Protein AF-0000000083255588 (afdb_homodimer)

Radius of gyration: 28.1 Å; Cα contacts (8 Å, |Δi|>4): 848; chains: 2; bounding box: 47×99×67 Å

Foldseek 3Di:
DVVVVVVVVVVVVVVVPPPVPPPVLPFQFDWDADPNRTDPRFWTDGPNDIDGNCVVCQQVQQWDWDADPVVRDIDIGAKDKDKFKDQPNHTDFAEAAFDKGKIKIKIKIAQGPAKFQKKWKWKAAPVGDIDTQDMDGHIDDDRIDMDMGHIDIDHRHDFFKMKIWMWIHRDPPDDTGTRDIDIGGYD/DVVVVVVVVVVVVVVVPPPVPPPVLPFQFDWDADPNRTDPRFWTDGPRDIDGNCVVCQQVQQWDWDADPVVRDIDIGAKDKDKFKDQPNHTDFAEAAFDKGKIKIKIKIAQGPAKFQKKWKWKAAPVGDIDTQDMDGHIDDDRIDMDMGHIDIDHRHDFFKMKIWMWTHRDPPDDTGTRDIDIGGYD

Organism: NCBI:txid582686

Secondary structure (DSSP, 8-state):
-HHHHHHHHHHHHHTS-----------EEEEEEETTEEEEEEEEEETTEEEEEHHHHTTTTT-EEEEETTTTEEEEE--EEEEEEEETTEEE-SB-TT-EEEEEEEEEEE---S-BSEEEEEEE-TT--EEEEEEE-S-B-SS-EEEE---EEEE--SSEEEEEEEEEESSTTSPPEEEEEEEEEE-/-HHHHHHHHHHHHHTS-----------EEEEEEETTEEEEEEEEEETTEEEEEHHHHTTTTT-EEEEETTTTEEEEE--EEEEEEEETTEEE-SB-TT-EEEEEEEEEEE---S-BSEEEEEEE-TT--EEEEEEE-S-B-SS-EEEE---EEEE--SSEEEEEEEEEESSTTSPPEEEEEEEEEE-

pLDDT: mean 89.6, std 16.42, range [34.5, 98.94]

Nearest PDB structures (foldseek):
  6pal-assembly1_B  TM=4.445E-01  e=5.707E-03  Bacteroides uniformis
  8eok-assembly1_G  TM=4.636E-01  e=9.678E-03  Homo sapiens
  4kh9-assembly1_A  TM=5.863E-01  e=5.828E-02  Legionella pneumophila subsp. pneumophila str. Philadelphia 1
  8wa2-assembly1_C  TM=4.700E-01  e=1.824E-02  Chlamydomonas reinhardtii
  8wa2-assembly1_B  TM=4.740E-01  e=2.934E-02  Chlamydomonas reinhardtii

InterPro domains:
  IPR012854 Copper amine oxidase-like, N-terminal [PF07833] (34-107)

Solvent-accessible surface area (backbone atoms only — not comparable to full-atom values): 19928 Å² total; per-residue (Å²): 114,63,65,60,51,49,51,50,47,51,55,57,52,57,66,63,54,78,75,68,72,66,72,66,83,60,65,41,78,27,48,32,28,54,61,83,40,76,47,81,92,32,26,31,35,52,95,92,37,54,26,30,36,47,81,81,40,23,58,78,51,18,26,42,76,45,79,36,78,88,75,40,30,38,40,35,42,54,44,34,52,21,63,49,39,24,47,82,92,40,76,60,68,65,44,56,42,66,39,74,42,62,31,28,49,40,34,43,38,24,68,38,76,59,58,31,26,27,40,36,36,33,38,26,44,71,85,63,53,74,44,80,74,48,71,47,81,53,75,42,73,60,43,53,50,76,46,70,51,67,80,41,78,48,71,40,68,58,66,38,53,28,40,39,34,37,29,37,16,65,43,83,88,50,70,80,34,42,37,33,61,46,67,33,43,23,86,113,64,66,61,48,49,51,50,47,50,54,57,53,57,66,62,52,76,72,66,72,66,71,65,85,59,65,41,75,27,48,32,31,52,60,82,39,75,47,81,93,31,27,32,33,52,97,92,37,55,26,30,37,46,81,81,40,24,56,77,52,17,26,43,75,46,79,36,80,89,73,40,30,40,40,36,43,54,43,32,56,22,63,50,38,22,46,84,92,39,76,60,68,64,45,55,41,65,39,75,42,61,32,27,47,39,34,44,37,25,68,37,75,59,58,30,25,27,40,35,36,32,39,25,44,70,85,62,53,74,44,79,73,49,71,46,79,54,76,42,74,59,42,54,52,75,47,69,50,66,81,41,80,48,70,40,69,57,66,38,54,29,39,40,35,37,29,37,16,64,42,83,87,50,70,80,32,42,37,30,60,46,65,34,42,24,84

Sequence (374 aa):
MKFRRLLVLLLVMSLWGGTMMFADSAAQKVRVILNGTELDDAGIMSEGKTYLAIRQLANTLQSIVVWDENAKKVSIFKPNVHMFLFQDSTIFGNVNKGNKYTFKVFAQVDSLTTDIAAVKVSIFDPEGTEKIIQSENEKISKDNFWFRTGDVKYNFDQAGKYAVCFYMKLNASDDWKLVSEKVITAQMKFRRLLVLLLVMSLWGGTMMFADSAAQKVRVILNGTELDDAGIMSEGKTYLAIRQLANTLQSIVVWDENAKKVSIFKPNVHMFLFQDSTIFGNVNKGNKYTFKVFAQVDSLTTDIAAVKVSIFDPEGTEKIIQSENEKISKDNFWFRTGDVKYNFDQAGKYAVCFYMKLNASDDWKLVSEKVITAQ

Structure (mmCIF, N/CA/C/O backbone):
data_AF-0000000083255588-model_v1
#
loop_
_entity.id
_entity.type
_entity.pdbx_description
1 polymer 'Copper amine oxidase-like protein'
#
loop_
_atom_site.group_PDB
_atom_site.id
_atom_site.type_symbol
_atom_site.label_atom_id
_atom_site.label_alt_id
_atom_site.label_comp_id
_atom_site.label_asym_id
_atom_site.label_entity_id
_atom_site.label_seq_id
_atom_site.pdbx_PDB_ins_code
_atom_site.Cartn_x
_atom_site.Cartn_y
_atom_site.Cartn_z
_atom_site.occupancy
_atom_site.B_iso_or_equiv
_atom_site.auth_seq_id
_atom_site.auth_comp_id
_atom_site.auth_asym_id
_atom_site.auth_atom_id
_atom_site.pdbx_PDB_model_num
ATOM 1 N N . MET A 1 1 ? 3.539 72.875 33.625 1 48.88 1 MET A N 1
ATOM 2 C CA . MET A 1 1 ? 3.801 72.688 32.188 1 48.88 1 MET A CA 1
ATOM 3 C C . MET A 1 1 ? 4.492 71.375 31.938 1 48.88 1 MET A C 1
ATOM 5 O O . MET A 1 1 ? 4.43 70.812 30.828 1 48.88 1 MET A O 1
ATOM 9 N N . LYS A 1 2 ? 5.23 71 33.031 1 63.47 2 LYS A N 1
ATOM 10 C CA . LYS A 1 2 ? 6.074 69.812 32.906 1 63.47 2 LYS A CA 1
ATOM 11 C C . LYS A 1 2 ? 5.242 68.562 32.969 1 63.47 2 LYS A C 1
ATOM 13 O O . LYS A 1 2 ? 5.551 67.562 32.281 1 63.47 2 LYS A O 1
ATOM 18 N N . PHE A 1 3 ? 4.176 68.75 33.812 1 59.16 3 PHE A N 1
ATOM 19 C CA . PHE A 1 3 ? 3.336 67.562 33.969 1 59.16 3 PHE A CA 1
ATOM 20 C C . PHE A 1 3 ? 2.607 67.25 32.688 1 59.16 3 PHE A C 1
ATOM 22 O O . PHE A 1 3 ? 2.4 66.062 32.375 1 59.16 3 PHE A O 1
ATOM 29 N N . ARG A 1 4 ? 2.246 68.312 31.938 1 62.81 4 ARG A N 1
ATOM 30 C CA . ARG A 1 4 ? 1.567 68.125 30.672 1 62.81 4 ARG A CA 1
ATOM 31 C C . ARG A 1 4 ? 2.49 67.438 29.656 1 62.81 4 ARG A C 1
ATOM 33 O O . ARG A 1 4 ? 2.055 66.625 28.875 1 62.81 4 ARG A O 1
ATOM 40 N N . ARG A 1 5 ? 3.732 67.75 29.703 1 64.69 5 ARG A N 1
ATOM 41 C CA . ARG A 1 5 ? 4.715 67.125 28.781 1 64.69 5 ARG A CA 1
ATOM 42 C C . ARG A 1 5 ? 4.98 65.688 29.109 1 64.69 5 ARG A C 1
ATOM 44 O O . ARG A 1 5 ? 5.113 64.875 28.203 1 64.69 5 ARG A O 1
ATOM 51 N N . LEU A 1 6 ? 4.949 65.438 30.438 1 62.19 6 LEU A N 1
ATOM 52 C CA . LEU A 1 6 ? 5.191 64.062 30.844 1 62.19 6 LEU A CA 1
ATOM 53 C C . LEU A 1 6 ? 4.02 63.125 30.469 1 62.19 6 LEU A C 1
ATOM 55 O O . LEU A 1 6 ? 4.223 62 30.016 1 62.19 6 LEU A O 1
ATOM 59 N N . LEU A 1 7 ? 2.83 63.719 30.625 1 60.59 7 LEU A N 1
ATOM 60 C CA . LEU A 1 7 ? 1.629 62.969 30.25 1 60.59 7 LEU A CA 1
ATOM 61 C C . LEU A 1 7 ? 1.586 62.75 28.734 1 60.59 7 LEU A C 1
ATOM 63 O O . LEU A 1 7 ? 1.21 61.656 28.281 1 60.59 7 LEU A O 1
ATOM 67 N N . VAL A 1 8 ? 2.02 63.75 27.984 1 62.78 8 VAL A N 1
ATOM 68 C CA . VAL A 1 8 ? 2.092 63.594 26.531 1 62.78 8 VAL A CA 1
ATOM 69 C C . VAL A 1 8 ? 3.152 62.562 26.172 1 62.78 8 VAL A C 1
ATOM 71 O O . VAL A 1 8 ? 2.938 61.719 25.297 1 62.78 8 VAL A O 1
ATOM 74 N N . LEU A 1 9 ? 4.203 62.531 26.906 1 61.59 9 LEU A N 1
ATOM 75 C CA . LEU A 1 9 ? 5.246 61.531 26.641 1 61.59 9 LEU A CA 1
ATOM 76 C C . LEU A 1 9 ? 4.766 60.125 26.984 1 61.59 9 LEU A C 1
ATOM 78 O O . LEU A 1 9 ? 5.055 59.188 26.266 1 61.59 9 LEU A O 1
ATOM 82 N N . LEU A 1 10 ? 4.047 60.062 28.109 1 58.12 10 LEU A N 1
ATOM 83 C CA . LEU A 1 10 ? 3.51 58.781 28.5 1 58.12 10 LEU A CA 1
ATOM 84 C C . LEU A 1 10 ? 2.467 58.281 27.5 1 58.12 10 LEU A C 1
ATOM 86 O O . LEU A 1 10 ? 2.41 57.094 27.172 1 58.12 10 LEU A O 1
ATOM 90 N N . LEU A 1 11 ? 1.68 59.25 26.938 1 55.53 11 LEU A N 1
ATOM 91 C CA . LEU A 1 11 ? 0.693 58.906 25.922 1 55.53 11 LEU A CA 1
ATOM 92 C C . LEU A 1 11 ? 1.374 58.5 24.625 1 55.53 11 LEU A C 1
ATOM 94 O O . LEU A 1 11 ? 0.933 57.531 23.984 1 55.53 11 LEU A O 1
ATOM 98 N N . VAL A 1 12 ? 2.475 59.156 24.266 1 57.38 12 VAL A N 1
ATOM 99 C CA . VAL A 1 12 ? 3.203 58.781 23.062 1 57.38 12 VAL A CA 1
ATOM 100 C C . VAL A 1 12 ? 3.883 57.438 23.234 1 57.38 12 VAL A C 1
ATOM 102 O O . VAL A 1 12 ? 3.904 56.625 22.312 1 57.38 12 VAL A O 1
ATOM 105 N N . MET A 1 13 ? 4.402 57.125 24.438 1 53.97 13 MET A N 1
ATOM 106 C CA . MET A 1 13 ? 5.062 55.844 24.656 1 53.97 13 MET A CA 1
ATOM 107 C C . MET A 1 13 ? 4.047 54.688 24.719 1 53.97 13 MET A C 1
ATOM 109 O O . MET A 1 13 ? 4.383 53.531 24.438 1 53.97 13 MET A O 1
ATOM 113 N N . SER A 1 14 ? 2.865 54.969 25.312 1 48.38 14 SER A N 1
ATOM 114 C CA . SER A 1 14 ? 1.877 53.875 25.344 1 48.38 14 SER A CA 1
ATOM 115 C C . SER A 1 14 ? 1.496 53.438 23.938 1 48.38 14 SER A C 1
ATOM 117 O O . SER A 1 14 ? 1.055 52.312 23.719 1 48.38 14 SER A O 1
ATOM 119 N N . LEU A 1 15 ? 1.543 54.375 23 1 45.5 15 LEU A N 1
ATOM 120 C CA . LEU A 1 15 ? 1.218 54 21.641 1 45.5 15 LEU A CA 1
ATOM 121 C C . LEU A 1 15 ? 2.295 53.062 21.062 1 45.5 15 LEU A C 1
ATOM 123 O O . LEU A 1 15 ? 2.139 52.531 19.969 1 45.5 15 LEU A O 1
ATOM 127 N N . TRP A 1 16 ? 3.52 53.156 21.578 1 42.75 16 TRP A N 1
ATOM 128 C CA . TRP A 1 16 ? 4.43 52.125 21.094 1 42.75 16 TRP A CA 1
ATOM 129 C C . TRP A 1 16 ? 3.979 50.75 21.531 1 42.75 16 TRP A C 1
ATOM 131 O O . TRP A 1 16 ? 4.324 50.281 22.625 1 42.75 16 TRP A O 1
ATOM 141 N N . GLY A 1 17 ? 2.695 50.625 21.766 1 38.25 17 GLY A N 1
ATOM 142 C CA . GLY A 1 17 ? 2.07 49.312 21.984 1 38.25 17 GLY A CA 1
ATOM 143 C C . GLY A 1 17 ? 2.793 48.188 21.297 1 38.25 17 GLY A C 1
ATOM 144 O O . GLY A 1 17 ? 3.467 48.406 20.281 1 38.25 17 GLY A O 1
ATOM 145 N N . GLY A 1 18 ? 3.18 47.156 22.078 1 37.47 18 GLY A N 1
ATOM 146 C CA . GLY A 1 18 ? 3.723 45.844 21.859 1 37.47 18 GLY A CA 1
ATOM 147 C C . GLY A 1 18 ? 3.18 45.188 20.594 1 37.47 18 GLY A C 1
ATOM 148 O O . GLY A 1 18 ? 1.989 44.875 20.516 1 37.47 18 GLY A O 1
ATOM 149 N N . THR A 1 19 ? 3.564 45.656 19.422 1 38.66 19 THR A N 1
ATOM 150 C CA . THR A 1 19 ? 3.43 44.688 18.344 1 38.66 19 THR A CA 1
ATOM 151 C C . THR A 1 19 ? 3.775 43.281 18.844 1 38.66 19 THR A C 1
ATOM 153 O O . THR A 1 19 ? 4.938 43 19.125 1 38.66 19 THR A O 1
ATOM 156 N N . MET A 1 20 ? 3.055 42.812 19.828 1 35.53 20 MET A N 1
ATOM 157 C CA . MET A 1 20 ? 3.205 41.375 19.969 1 35.53 20 MET A CA 1
ATOM 158 C C . MET A 1 20 ? 3.289 40.719 18.609 1 35.53 20 MET A C 1
ATOM 160 O O . MET A 1 20 ? 2.379 40.844 17.797 1 35.53 20 MET A O 1
ATOM 164 N N . MET A 1 21 ? 4.445 40.75 18.016 1 34.5 21 MET A N 1
ATOM 165 C CA . MET A 1 21 ? 4.684 39.781 16.953 1 34.5 21 MET A CA 1
ATOM 166 C C . MET A 1 21 ? 4.066 38.438 17.297 1 34.5 21 MET A C 1
ATOM 168 O O . MET A 1 21 ? 4.547 37.719 18.203 1 34.5 21 MET A O 1
ATOM 172 N N . PHE A 1 22 ? 2.793 38.406 17.484 1 35.28 22 PHE A N 1
ATOM 173 C CA . PHE A 1 22 ? 2.256 37.062 17.391 1 35.28 22 PHE A CA 1
ATOM 174 C C . PHE A 1 22 ? 2.945 36.281 16.266 1 35.28 22 PHE A C 1
ATOM 176 O O . PHE A 1 22 ? 2.881 36.656 15.102 1 35.28 22 PHE A O 1
ATOM 183 N N . ALA A 1 23 ? 4.121 35.875 16.5 1 38.41 23 ALA A N 1
ATOM 184 C CA . ALA A 1 23 ? 4.547 34.812 15.609 1 38.41 23 ALA A CA 1
ATOM 185 C C . ALA A 1 23 ? 3.418 33.812 15.367 1 38.41 23 ALA A C 1
ATOM 187 O O . ALA A 1 23 ? 2.996 33.125 16.297 1 38.41 23 ALA A O 1
ATOM 188 N N . ASP A 1 24 ? 2.248 34.094 14.93 1 43.5 24 ASP A N 1
ATOM 189 C CA . ASP A 1 24 ? 1.335 33.062 14.43 1 43.5 24 ASP A CA 1
ATOM 190 C C . ASP A 1 24 ? 2.104 31.891 13.828 1 43.5 24 ASP A C 1
ATOM 192 O O . ASP A 1 24 ? 2.855 32.062 12.867 1 43.5 24 ASP A O 1
ATOM 196 N N . SER A 1 25 ? 2.73 31.125 14.648 1 49.97 25 SER A N 1
ATOM 197 C CA . SER A 1 25 ? 3.322 29.922 14.07 1 49.97 25 SER A CA 1
ATOM 198 C C . SER A 1 25 ? 2.477 29.375 12.922 1 49.97 25 SER A C 1
ATOM 200 O O . SER A 1 25 ? 1.598 28.531 13.133 1 49.97 25 SER A O 1
ATOM 202 N N . ALA A 1 26 ? 1.876 30.281 12.086 1 57.62 26 ALA A N 1
ATOM 203 C CA . ALA A 1 26 ? 1.038 29.953 10.938 1 57.62 26 ALA A CA 1
ATOM 204 C C . ALA A 1 26 ? 1.636 28.797 10.141 1 57.62 26 ALA A C 1
ATOM 206 O O . ALA A 1 26 ? 2.854 28.719 9.961 1 57.62 26 ALA A O 1
ATOM 207 N N . ALA A 1 27 ? 0.892 27.719 10.102 1 68.44 27 ALA A N 1
ATOM 208 C CA . ALA A 1 27 ? 1.242 26.594 9.234 1 68.44 27 ALA A CA 1
ATOM 209 C C . ALA A 1 27 ? 1.661 27.078 7.852 1 68.44 27 ALA A C 1
ATOM 211 O O . ALA A 1 27 ? 0.988 27.922 7.25 1 68.44 27 ALA A O 1
ATOM 212 N N . GLN A 1 28 ? 2.984 26.938 7.547 1 85.62 28 GLN A N 1
ATOM 213 C CA . GLN A 1 28 ? 3.516 27.219 6.219 1 85.62 28 GLN A CA 1
ATOM 214 C C . GLN A 1 28 ? 3.07 26.156 5.211 1 85.62 28 GLN A C 1
ATOM 216 O O . GLN A 1 28 ? 3.113 24.969 5.5 1 85.62 28 GLN A O 1
ATOM 221 N N . LYS A 1 29 ? 2.59 26.641 4.102 1 90.62 29 LYS A N 1
ATOM 222 C CA . LYS A 1 29 ? 2.18 25.719 3.051 1 90.62 29 LYS A CA 1
ATOM 223 C C . LYS A 1 29 ? 3.383 25 2.459 1 90.62 29 LYS A C 1
ATOM 225 O O . LYS A 1 29 ? 4.453 25.578 2.301 1 90.62 29 LYS A O 1
ATOM 230 N N . VAL A 1 30 ? 3.162 23.797 2.236 1 94.88 30 VAL A N 1
ATOM 231 C CA . VAL A 1 30 ? 4.188 22.938 1.65 1 94.88 30 VAL A CA 1
ATOM 232 C C . VAL A 1 30 ? 3.678 22.344 0.34 1 94.88 30 VAL A C 1
ATOM 234 O O . VAL A 1 30 ? 2.518 21.938 0.247 1 94.88 30 VAL A O 1
ATOM 237 N N . ARG A 1 31 ? 4.578 22.344 -0.693 1 96.44 31 ARG A N 1
ATOM 238 C CA . ARG A 1 31 ? 4.238 21.672 -1.941 1 96.44 31 ARG A CA 1
ATOM 239 C C . ARG A 1 31 ? 4.297 20.156 -1.778 1 96.44 31 ARG A C 1
ATOM 241 O O . ARG A 1 31 ? 5.207 19.625 -1.136 1 96.44 31 ARG A O 1
ATOM 248 N N . VAL A 1 32 ? 3.299 19.5 -2.361 1 96.81 32 VAL A N 1
ATOM 249 C CA . VAL A 1 32 ? 3.225 18.047 -2.242 1 96.81 32 VAL A CA 1
ATOM 250 C C . VAL A 1 32 ? 3.162 17.406 -3.633 1 96.81 32 VAL A C 1
ATOM 252 O O . VAL A 1 32 ? 2.285 17.75 -4.434 1 96.81 32 VAL A O 1
ATOM 255 N N . ILE A 1 33 ? 4.105 16.578 -3.953 1 97.12 33 ILE A N 1
ATOM 256 C CA . ILE A 1 33 ? 4.121 15.789 -5.18 1 97.12 33 ILE A CA 1
ATOM 257 C C . ILE A 1 33 ? 3.908 14.32 -4.848 1 97.12 33 ILE A C 1
ATOM 259 O O . ILE A 1 33 ? 4.695 13.719 -4.109 1 97.12 33 ILE A O 1
ATOM 263 N N . LEU A 1 34 ? 2.816 13.734 -5.285 1 96.88 34 LEU A N 1
ATOM 264 C CA . LEU A 1 34 ? 2.479 12.328 -5.078 1 96.88 34 LEU A CA 1
ATOM 265 C C . LEU A 1 34 ? 2.518 11.562 -6.398 1 96.88 34 LEU A C 1
ATOM 267 O O . LEU A 1 34 ? 1.67 11.773 -7.27 1 96.88 34 LEU A O 1
ATOM 271 N N . ASN A 1 35 ? 3.525 10.703 -6.438 1 97.31 35 ASN A N 1
ATOM 272 C CA . ASN A 1 35 ? 3.709 9.922 -7.656 1 97.31 35 ASN A CA 1
ATOM 273 C C . ASN A 1 35 ? 3.771 10.812 -8.891 1 97.31 35 ASN A C 1
ATOM 275 O O . ASN A 1 35 ? 3.109 10.539 -9.898 1 97.31 35 ASN A O 1
ATOM 279 N N . GLY A 1 36 ? 4.438 11.914 -8.758 1 95.12 36 GLY A N 1
ATOM 280 C CA . GLY A 1 36 ? 4.719 12.781 -9.891 1 95.12 36 GLY A CA 1
ATOM 281 C C . GLY A 1 36 ? 3.66 13.844 -10.102 1 95.12 36 GLY A C 1
ATOM 282 O O . GLY A 1 36 ? 3.83 14.742 -10.938 1 95.12 36 GLY A O 1
ATOM 283 N N . THR A 1 37 ? 2.6 13.781 -9.398 1 95.94 37 THR A N 1
ATOM 284 C CA . THR A 1 37 ? 1.512 14.734 -9.547 1 95.94 37 THR A CA 1
ATOM 285 C C . THR A 1 37 ? 1.445 15.672 -8.344 1 95.94 37 THR A C 1
ATOM 287 O O . THR A 1 37 ? 1.405 15.219 -7.199 1 95.94 37 THR A O 1
ATOM 290 N N . GLU A 1 38 ? 1.37 16.953 -8.656 1 96.5 38 GLU A N 1
ATOM 291 C CA . GLU A 1 38 ? 1.271 17.922 -7.574 1 96.5 38 GLU A CA 1
ATOM 292 C C . GLU A 1 38 ? -0.155 18.016 -7.039 1 96.5 38 GLU A C 1
ATOM 294 O O . GLU A 1 38 ? -1.115 18.031 -7.812 1 96.5 38 GLU A O 1
ATOM 299 N N . LEU A 1 39 ? -0.246 18.016 -5.719 1 95.69 39 LEU A N 1
ATOM 300 C CA . LEU A 1 39 ? -1.543 18.141 -5.066 1 95.69 39 LEU A CA 1
ATOM 301 C C . LEU A 1 39 ? -1.762 19.562 -4.562 1 95.69 39 LEU A C 1
ATOM 303 O O . LEU A 1 39 ? -0.86 20.156 -3.973 1 95.69 39 LEU A O 1
ATOM 307 N N . ASP A 1 40 ? -2.975 19.984 -4.773 1 92.81 40 ASP A N 1
ATOM 308 C CA . ASP A 1 40 ? -3.301 21.344 -4.34 1 92.81 40 ASP A CA 1
ATOM 309 C C . ASP A 1 40 ? -3.66 21.359 -2.855 1 92.81 40 ASP A C 1
ATOM 311 O O . ASP A 1 40 ? -4.48 20.562 -2.395 1 92.81 40 ASP A O 1
ATOM 315 N N . ASP A 1 41 ? -2.992 22.297 -2.152 1 90.19 41 ASP A N 1
ATOM 316 C CA . ASP A 1 41 ? -3.344 22.594 -0.768 1 90.19 41 ASP A CA 1
ATOM 317 C C . ASP A 1 41 ? -3.342 21.328 0.082 1 90.19 41 ASP A C 1
ATOM 319 O O . ASP A 1 41 ? -4.27 21.094 0.86 1 90.19 41 ASP A O 1
ATOM 323 N N . ALA A 1 42 ? -2.238 20.578 -0.073 1 93.25 42 ALA A N 1
ATOM 324 C CA . ALA A 1 42 ? -2.26 19.266 0.555 1 93.25 42 ALA A CA 1
ATOM 325 C C . ALA A 1 42 ? -1.273 19.188 1.717 1 93.25 42 ALA A C 1
ATOM 327 O O . ALA A 1 42 ? -1.29 18.234 2.496 1 93.25 42 ALA A O 1
ATOM 328 N N . GLY A 1 43 ? -0.455 20.141 1.842 1 94.81 43 GLY A N 1
ATOM 329 C CA . GLY A 1 43 ? 0.581 20.016 2.855 1 94.81 43 GLY A CA 1
ATOM 330 C C . GLY A 1 43 ? 0.803 21.297 3.645 1 94.81 43 GLY A C 1
ATOM 331 O O . GLY A 1 43 ? 0.686 22.391 3.102 1 94.81 43 GLY A O 1
ATOM 332 N N . ILE A 1 44 ? 1.143 21.109 4.965 1 93.31 44 ILE A N 1
ATOM 333 C CA . ILE A 1 44 ? 1.524 22.234 5.824 1 93.31 44 ILE A CA 1
ATOM 334 C C . ILE A 1 44 ? 2.713 21.828 6.695 1 93.31 44 ILE A C 1
ATOM 336 O O . ILE A 1 44 ? 2.963 20.625 6.898 1 93.31 44 ILE A O 1
ATOM 340 N N . MET A 1 45 ? 3.441 22.766 7.004 1 91.81 45 MET A N 1
ATOM 341 C CA . MET A 1 45 ? 4.508 22.594 7.984 1 91.81 45 MET A CA 1
ATOM 342 C C . MET A 1 45 ? 4.16 23.281 9.297 1 91.81 45 MET A C 1
ATOM 344 O O . MET A 1 45 ? 3.744 24.438 9.305 1 91.81 45 MET A O 1
ATOM 348 N N . SER A 1 46 ? 4.211 22.516 10.344 1 86.44 46 SER A N 1
ATOM 349 C CA . SER A 1 46 ? 3.967 23.031 11.695 1 86.44 46 SER A CA 1
ATOM 350 C C . SER A 1 46 ? 4.938 22.422 12.695 1 86.44 46 SER A C 1
ATOM 352 O O . SER A 1 46 ? 5.109 21.203 12.742 1 86.44 46 SER A O 1
ATOM 354 N N . GLU A 1 47 ? 5.629 23.328 13.469 1 83.69 47 GLU A N 1
ATOM 355 C CA . GLU A 1 47 ? 6.543 22.891 14.523 1 83.69 47 GLU A CA 1
ATOM 356 C C . GLU A 1 47 ? 7.613 21.953 13.969 1 83.69 47 GLU A C 1
ATOM 358 O O . GLU A 1 47 ? 7.898 20.922 14.562 1 83.69 47 GLU A O 1
ATOM 363 N N . GLY A 1 48 ? 8.023 22.141 12.836 1 84.19 48 GLY A N 1
ATOM 364 C CA . GLY A 1 48 ? 9.141 21.406 12.266 1 84.19 48 GLY A CA 1
ATOM 365 C C . GLY A 1 48 ? 8.727 20.094 11.625 1 84.19 48 GLY A C 1
ATOM 366 O O . GLY A 1 48 ? 9.57 19.344 11.133 1 84.19 48 GLY A O 1
ATOM 367 N N . LYS A 1 49 ? 7.422 19.844 11.609 1 89.5 49 LYS A N 1
ATOM 368 C CA . LYS A 1 49 ? 6.906 18.625 10.992 1 89.5 49 LYS A CA 1
ATOM 369 C C . LYS A 1 49 ? 6.066 18.953 9.758 1 89.5 49 LYS A C 1
ATOM 371 O O . LYS A 1 49 ? 5.391 19.984 9.711 1 89.5 49 LYS A O 1
ATOM 376 N N . THR A 1 50 ? 6.234 18.094 8.789 1 93.44 50 THR A N 1
ATOM 377 C CA . THR A 1 50 ? 5.395 18.203 7.602 1 93.44 50 THR A CA 1
ATOM 378 C C . THR A 1 50 ? 4.133 17.359 7.75 1 93.44 50 THR A C 1
ATOM 380 O O . THR A 1 50 ? 4.207 16.172 8.062 1 93.44 50 THR A O 1
ATOM 383 N N . TYR A 1 51 ? 3 18 7.566 1 94.38 51 TYR A N 1
ATOM 384 C CA . TYR A 1 51 ? 1.692 17.359 7.664 1 94.38 51 TYR A CA 1
ATOM 385 C C . TYR A 1 51 ? 0.985 17.359 6.316 1 94.38 51 TYR A C 1
ATOM 387 O O . TYR A 1 51 ? 1.088 18.328 5.555 1 94.38 51 TYR A O 1
ATOM 395 N N . LEU A 1 52 ? 0.307 16.25 6.055 1 95.56 52 LEU A N 1
ATOM 396 C CA . LEU A 1 52 ? -0.418 16.141 4.793 1 95.56 52 LEU A CA 1
ATOM 397 C C . LEU A 1 52 ? -1.901 15.891 5.039 1 95.56 52 LEU A C 1
ATOM 399 O O . LEU A 1 52 ? -2.264 15.148 5.953 1 95.56 52 LEU A O 1
ATOM 403 N N . ALA A 1 53 ? -2.705 16.5 4.191 1 94.44 53 ALA A N 1
ATOM 404 C CA . ALA A 1 53 ? -4.145 16.25 4.246 1 94.44 53 ALA A CA 1
ATOM 405 C C . ALA A 1 53 ? -4.461 14.789 3.896 1 94.44 53 ALA A C 1
ATOM 407 O O . ALA A 1 53 ? -4.379 14.398 2.732 1 94.44 53 ALA A O 1
ATOM 408 N N . ILE A 1 54 ? -4.902 14 4.812 1 92.25 54 ILE A N 1
ATOM 409 C CA . ILE A 1 54 ? -4.898 12.547 4.688 1 92.25 54 ILE A CA 1
ATOM 410 C C . ILE A 1 54 ? -6.012 12.109 3.74 1 92.25 54 ILE A C 1
ATOM 412 O O . ILE A 1 54 ? -5.871 11.109 3.027 1 92.25 54 ILE A O 1
ATOM 416 N N . ARG A 1 55 ? -7.137 12.836 3.705 1 89.56 55 ARG A N 1
ATOM 417 C CA . ARG A 1 55 ? -8.242 12.406 2.852 1 89.56 55 ARG A CA 1
ATOM 418 C C . ARG A 1 55 ? -7.855 12.484 1.378 1 89.56 55 ARG A C 1
ATOM 420 O O . ARG A 1 55 ? -8.266 11.641 0.581 1 89.56 55 ARG A O 1
ATOM 427 N N . GLN A 1 56 ? -6.961 13.406 1.044 1 90.69 56 GLN A N 1
ATOM 428 C CA . GLN A 1 56 ? -6.516 13.57 -0.337 1 90.69 56 GLN A CA 1
ATOM 429 C C . GLN A 1 56 ? -5.566 12.445 -0.742 1 90.69 56 GLN A C 1
ATOM 431 O O . GLN A 1 56 ? -5.383 12.18 -1.932 1 90.69 56 GLN A O 1
ATOM 436 N N . LEU A 1 57 ? -4.996 11.773 0.233 1 91.75 57 LEU A N 1
ATOM 437 C CA . LEU A 1 57 ? -3.941 10.805 -0.067 1 91.75 57 LEU A CA 1
ATOM 438 C C . LEU A 1 57 ? -4.461 9.375 0.049 1 91.75 57 LEU A C 1
ATOM 440 O O . LEU A 1 57 ? -3.828 8.438 -0.441 1 91.75 57 LEU A O 1
ATOM 444 N N . ALA A 1 58 ? -5.617 9.203 0.648 1 93.19 58 ALA A N 1
ATOM 445 C CA . ALA A 1 58 ? -6.082 7.906 1.124 1 93.19 58 ALA A CA 1
ATOM 446 C C . ALA A 1 58 ? -6.121 6.887 -0.013 1 93.19 58 ALA A C 1
ATOM 448 O O . ALA A 1 58 ? -5.539 5.805 0.092 1 93.19 58 ALA A O 1
ATOM 449 N N . ASN A 1 59 ? -6.637 7.262 -1.134 1 91.5 59 ASN A N 1
ATOM 450 C CA . ASN A 1 59 ? -6.777 6.324 -2.242 1 91.5 59 ASN A CA 1
ATOM 451 C C . ASN A 1 59 ? -5.426 5.98 -2.859 1 91.5 59 ASN A C 1
ATOM 453 O O . ASN A 1 59 ? -5.125 4.809 -3.092 1 91.5 59 ASN A O 1
ATOM 457 N N . THR A 1 60 ? -4.629 6.965 -3.043 1 93.81 60 THR A N 1
ATOM 458 C CA . THR A 1 60 ? -3.328 6.719 -3.658 1 93.81 60 THR A CA 1
ATOM 459 C C . THR A 1 60 ? -2.443 5.887 -2.734 1 93.81 60 THR A C 1
ATOM 461 O O . THR A 1 60 ? -1.681 5.035 -3.199 1 93.81 60 THR A O 1
ATOM 464 N N . LEU A 1 61 ? -2.615 6.102 -1.453 1 95.5 61 LEU A N 1
ATOM 465 C CA . LEU A 1 61 ? -1.827 5.352 -0.481 1 95.5 61 LEU A CA 1
ATOM 466 C C . LEU A 1 61 ? -2.5 4.023 -0.145 1 95.5 61 LEU A C 1
ATOM 468 O O . LEU A 1 61 ? -1.992 3.258 0.677 1 95.5 61 LEU A O 1
ATOM 472 N N . GLN A 1 62 ? -3.686 3.791 -0.751 1 98.06 62 GLN A N 1
ATOM 473 C CA . GLN A 1 62 ? -4.383 2.514 -0.666 1 98.06 62 GLN A CA 1
ATOM 474 C C . GLN A 1 62 ? -4.73 2.172 0.781 1 98.06 62 GLN A C 1
ATOM 476 O O . GLN A 1 62 ? -4.422 1.078 1.258 1 98.06 62 GLN A O 1
ATOM 481 N N . SER A 1 63 ? -5.355 3.16 1.427 1 97.69 63 SER A N 1
ATOM 482 C CA . SER A 1 63 ? -5.77 3.061 2.822 1 97.69 63 SER A CA 1
ATOM 483 C C . SER A 1 63 ? -7.207 3.529 3.01 1 97.69 63 SER A C 1
ATOM 485 O O . SER A 1 63 ? -7.758 4.227 2.15 1 97.69 63 SER A O 1
ATOM 487 N N . ILE A 1 64 ? -7.832 3.094 4.051 1 97.94 64 ILE A N 1
ATOM 488 C CA . ILE A 1 64 ? -9.156 3.549 4.449 1 97.94 64 ILE A CA 1
ATOM 489 C C . ILE A 1 64 ? -9.039 4.535 5.609 1 97.94 64 ILE A C 1
ATOM 491 O O . ILE A 1 64 ? -8.422 4.23 6.633 1 97.94 64 ILE A O 1
ATOM 495 N N . VAL A 1 65 ? -9.602 5.715 5.406 1 96.56 65 VAL A N 1
ATOM 496 C CA . VAL A 1 65 ? -9.539 6.766 6.418 1 96.56 65 VAL A CA 1
ATOM 497 C C . VAL A 1 65 ? -10.938 7.043 6.961 1 96.56 65 VAL A C 1
ATOM 499 O O . VAL A 1 65 ? -11.883 7.25 6.195 1 96.56 65 VAL A O 1
ATOM 502 N N . VAL A 1 66 ? -11.07 7.039 8.266 1 95.94 66 VAL A N 1
ATOM 503 C CA . VAL A 1 66 ? -12.336 7.32 8.93 1 95.94 66 VAL A CA 1
ATOM 504 C C . VAL A 1 66 ? -12.148 8.445 9.945 1 95.94 66 VAL A C 1
ATOM 506 O O . VAL A 1 66 ? -11.266 8.375 10.805 1 95.94 66 VAL A O 1
ATOM 509 N N . TRP A 1 67 ? -12.953 9.461 9.812 1 94.88 67 TRP A N 1
ATOM 510 C CA . TRP A 1 67 ? -12.922 10.602 10.727 1 94.88 67 TRP A CA 1
ATOM 511 C C . TRP A 1 67 ? -14.062 10.523 11.727 1 94.88 67 TRP A C 1
ATOM 513 O O . TRP A 1 67 ? -15.219 10.281 11.359 1 94.88 67 TRP A O 1
ATOM 523 N N . ASP A 1 68 ? -13.703 10.703 12.969 1 95 68 ASP A N 1
ATOM 524 C CA . ASP A 1 68 ? -14.648 10.82 14.07 1 95 68 ASP A CA 1
ATOM 525 C C . ASP A 1 68 ? -14.648 12.227 14.656 1 95 68 ASP A C 1
ATOM 527 O O . ASP A 1 68 ? -13.781 12.57 15.461 1 95 68 ASP A O 1
ATOM 531 N N . GLU A 1 69 ? -15.672 13.008 14.312 1 93.19 69 GLU A N 1
ATOM 532 C CA . GLU A 1 69 ? -15.742 14.406 14.711 1 93.19 69 GLU A CA 1
ATOM 533 C C . GLU A 1 69 ? -15.906 14.539 16.219 1 93.19 69 GLU A C 1
ATOM 535 O O . GLU A 1 69 ? -15.305 15.422 16.844 1 93.19 69 GLU A O 1
ATOM 540 N N . ASN A 1 70 ? -16.625 13.727 16.781 1 94.69 70 ASN A N 1
ATOM 541 C CA . ASN A 1 70 ? -16.891 13.797 18.203 1 94.69 70 ASN A CA 1
ATOM 542 C C . ASN A 1 70 ? -15.641 13.5 19.016 1 94.69 70 ASN A C 1
ATOM 544 O O . ASN 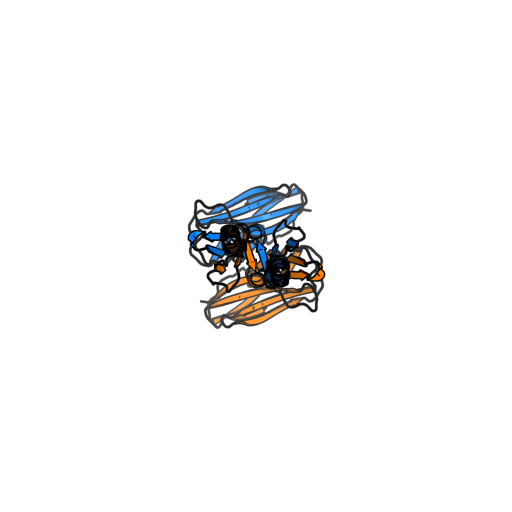A 1 70 ? -15.336 14.211 19.984 1 94.69 70 ASN A O 1
ATOM 548 N N . ALA A 1 71 ? -14.898 12.562 18.594 1 95.12 71 ALA A N 1
ATOM 549 C CA . ALA A 1 71 ? -13.703 12.164 19.328 1 95.12 71 ALA A CA 1
ATOM 550 C C . ALA A 1 71 ? -12.477 12.906 18.828 1 95.12 71 ALA A C 1
ATOM 552 O O . ALA A 1 71 ? -11.375 12.75 19.375 1 95.12 71 ALA A O 1
ATOM 553 N N . LYS A 1 72 ? -12.641 13.703 17.734 1 94.06 72 LYS A N 1
ATOM 554 C CA . LYS A 1 72 ? -11.5 14.328 17.078 1 94.06 72 LYS A CA 1
ATOM 555 C C . LYS A 1 72 ? -10.398 13.312 16.797 1 94.06 72 LYS A C 1
ATOM 557 O O . LYS A 1 72 ? -9.242 13.531 17.141 1 94.06 72 LYS A O 1
ATOM 562 N N . LYS A 1 73 ? -10.812 12.219 16.094 1 96.38 73 LYS A N 1
ATOM 563 C CA . LYS A 1 73 ? -9.961 11.047 15.867 1 96.38 73 LYS A CA 1
ATOM 564 C C . LYS A 1 73 ? -10 10.617 14.406 1 96.38 73 LYS A C 1
ATOM 566 O O . LYS A 1 73 ? -11.062 10.586 13.789 1 96.38 73 LYS A O 1
ATOM 571 N N . VAL A 1 74 ? -8.852 10.367 13.953 1 96.56 74 VAL A N 1
ATOM 572 C CA . VAL A 1 74 ? -8.742 9.766 12.633 1 96.56 74 VAL A CA 1
ATOM 573 C C . VAL A 1 74 ? -8.227 8.336 12.758 1 96.56 74 VAL A C 1
ATOM 575 O O . VAL A 1 74 ? -7.223 8.086 13.422 1 96.56 74 VAL A O 1
ATOM 578 N N . SER A 1 75 ? -8.969 7.367 12.188 1 97 75 SER A N 1
ATOM 579 C CA . SER A 1 75 ? -8.531 5.98 12.07 1 97 75 SER A CA 1
ATOM 580 C C . SER A 1 75 ? -8.141 5.645 10.633 1 97 75 SER A C 1
ATOM 582 O O . SER A 1 75 ? -8.875 5.953 9.695 1 97 75 SER A O 1
ATOM 584 N N . ILE A 1 76 ? -6.969 5.086 10.523 1 97.06 76 ILE A N 1
ATOM 585 C CA . ILE A 1 76 ? -6.469 4.684 9.219 1 97.06 76 ILE A CA 1
ATOM 586 C C . ILE A 1 76 ? -6.277 3.17 9.18 1 97.06 76 ILE A C 1
ATOM 588 O O . ILE A 1 76 ? -5.652 2.596 10.078 1 97.06 76 ILE A O 1
ATOM 592 N N . PHE A 1 77 ? -6.867 2.547 8.188 1 97.81 77 PHE A N 1
ATOM 593 C CA . PHE A 1 77 ? -6.691 1.119 7.945 1 97.81 77 PHE A CA 1
ATOM 594 C C . PHE A 1 77 ? -5.938 0.878 6.645 1 97.81 77 PHE A C 1
ATOM 596 O O . PHE A 1 77 ? -6.352 1.352 5.582 1 97.81 77 PHE A O 1
ATOM 603 N N . LYS A 1 78 ? -4.832 0.243 6.738 1 98.06 78 LYS A N 1
ATOM 604 C CA . LYS A 1 78 ? -3.982 -0.12 5.609 1 98.06 78 LYS A CA 1
ATOM 605 C C . LYS A 1 78 ? -3.703 -1.621 5.59 1 98.06 78 LYS A C 1
ATOM 607 O O . LYS A 1 78 ? -2.67 -2.072 6.086 1 98.06 78 LYS A O 1
ATOM 612 N N . PRO A 1 79 ? -4.57 -2.412 4.992 1 98.38 79 PRO A N 1
ATOM 613 C CA . PRO A 1 79 ? -4.27 -3.836 4.828 1 98.38 79 PRO A CA 1
ATOM 614 C C . PRO A 1 79 ? -3.232 -4.094 3.736 1 98.38 79 PRO A C 1
ATOM 616 O O . PRO A 1 79 ? -3.037 -3.258 2.852 1 98.38 79 PRO A O 1
ATOM 619 N N . ASN A 1 80 ? -2.549 -5.195 3.861 1 98.69 80 ASN A N 1
ATOM 620 C CA . ASN A 1 80 ? -1.743 -5.684 2.746 1 98.69 80 ASN A CA 1
ATOM 621 C C . ASN A 1 80 ? -2.584 -6.48 1.754 1 98.69 80 ASN A C 1
ATOM 623 O O . ASN A 1 80 ? -3.229 -7.461 2.127 1 98.69 80 ASN A O 1
ATOM 627 N N . VAL A 1 81 ? -2.639 -6.027 0.568 1 98.81 81 VAL A N 1
ATOM 628 C CA . VAL A 1 81 ? -3.381 -6.738 -0.468 1 98.81 81 VAL A CA 1
ATOM 629 C C . VAL A 1 81 ? -2.473 -6.996 -1.669 1 98.81 81 VAL A C 1
ATOM 631 O O . VAL A 1 81 ? -2.1 -6.066 -2.385 1 98.81 81 VAL A O 1
ATOM 634 N N . HIS A 1 82 ? -2.115 -8.281 -1.917 1 98.88 82 HIS A N 1
ATOM 635 C CA . HIS A 1 82 ? -1.255 -8.719 -3.014 1 98.88 82 HIS A CA 1
ATOM 636 C C . HIS A 1 82 ? -2.062 -9.406 -4.109 1 98.88 82 HIS A C 1
ATOM 638 O O . HIS A 1 82 ? -2.777 -10.375 -3.84 1 98.88 82 HIS A O 1
ATOM 644 N N . MET A 1 83 ? -1.932 -8.922 -5.344 1 98.88 83 MET A N 1
ATOM 645 C CA . MET A 1 83 ? -2.725 -9.469 -6.445 1 98.88 83 MET A CA 1
ATOM 646 C C . MET A 1 83 ? -1.821 -10.031 -7.535 1 98.88 83 MET A C 1
ATOM 648 O O . MET A 1 83 ? -0.805 -9.43 -7.883 1 98.88 83 MET A O 1
ATOM 652 N N . PHE A 1 84 ? -2.189 -11.234 -8 1 98.38 84 PHE A N 1
ATOM 653 C CA . PHE A 1 84 ? -1.632 -11.805 -9.219 1 98.38 84 PHE A CA 1
ATOM 654 C C . PHE A 1 84 ? -2.736 -12.148 -10.211 1 98.38 84 PHE A C 1
ATOM 656 O O . PHE A 1 84 ? -3.854 -12.484 -9.812 1 98.38 84 PHE A O 1
ATOM 663 N N . LEU A 1 85 ? -2.402 -12.047 -11.43 1 98.12 85 LEU A N 1
ATOM 664 C CA . LEU A 1 85 ? -3.316 -12.422 -12.508 1 98.12 85 LEU A CA 1
ATOM 665 C C . LEU A 1 85 ? -2.881 -13.727 -13.156 1 98.12 85 LEU A C 1
ATOM 667 O O . LEU A 1 85 ? -1.697 -13.922 -13.445 1 98.12 85 LEU A O 1
ATOM 671 N N . PHE A 1 86 ? -3.828 -14.562 -13.375 1 97.38 86 PHE A N 1
ATOM 672 C CA . PHE A 1 86 ? -3.525 -15.891 -13.898 1 97.38 86 PHE A CA 1
ATOM 673 C C . PHE A 1 86 ? -4.348 -16.188 -15.148 1 97.38 86 PHE A C 1
ATOM 675 O O . PHE A 1 86 ? -5.555 -15.93 -15.18 1 97.38 86 PHE A O 1
ATOM 682 N N . GLN A 1 87 ? -3.736 -16.594 -16.141 1 95.19 87 GLN A N 1
ATOM 683 C CA . GLN A 1 87 ? -4.371 -17.359 -17.219 1 95.19 87 GLN A CA 1
ATOM 684 C C . GLN A 1 87 ? -4.188 -18.859 -17 1 95.19 87 GLN A C 1
ATOM 686 O O . GLN A 1 87 ? -3.086 -19.375 -17.172 1 95.19 87 GLN A O 1
ATOM 691 N N . ASP A 1 88 ? -5.285 -19.5 -16.656 1 91.38 88 ASP A N 1
ATOM 692 C CA . ASP A 1 88 ? -5.164 -20.859 -16.141 1 91.38 88 ASP A CA 1
ATOM 693 C C . ASP A 1 88 ? -4.215 -20.922 -14.945 1 91.38 88 ASP A C 1
ATOM 695 O O . ASP A 1 88 ? -4.465 -20.297 -13.914 1 91.38 88 ASP A O 1
ATOM 699 N N . SER A 1 89 ? -3.107 -21.531 -15.07 1 89.62 89 SER A N 1
ATOM 700 C CA . SER A 1 89 ? -2.189 -21.656 -13.938 1 89.62 89 SER A CA 1
ATOM 701 C C . SER A 1 89 ? -0.929 -20.828 -14.164 1 89.62 89 SER A C 1
ATOM 703 O O . SER A 1 89 ? 0.031 -20.922 -13.398 1 89.62 89 SER A O 1
ATOM 705 N N . THR A 1 90 ? -1.019 -19.969 -15.156 1 93.75 90 THR A N 1
ATOM 706 C CA . THR A 1 90 ? 0.172 -19.203 -15.5 1 93.75 90 THR A CA 1
ATOM 707 C C . THR A 1 90 ? -0.013 -17.719 -15.148 1 93.75 90 THR A C 1
ATOM 709 O O . THR A 1 90 ? -1.013 -17.109 -15.531 1 93.75 90 THR A O 1
ATOM 712 N N . ILE A 1 91 ? 0.911 -17.203 -14.453 1 95.56 91 ILE A N 1
ATOM 713 C CA . ILE A 1 91 ? 0.898 -15.781 -14.086 1 95.56 91 ILE A CA 1
ATOM 714 C C . ILE A 1 91 ? 1.176 -14.93 -15.32 1 95.56 91 ILE A C 1
ATOM 716 O O . ILE A 1 91 ? 2.047 -15.258 -16.125 1 95.56 91 ILE A O 1
ATOM 720 N N . PHE A 1 92 ? 0.475 -13.898 -15.477 1 93.88 92 PHE A N 1
ATOM 721 C CA . PHE A 1 92 ? 0.801 -12.984 -16.562 1 93.88 92 PHE A CA 1
ATOM 722 C C . PHE A 1 92 ? 0.792 -11.539 -16.078 1 93.88 92 PHE A C 1
ATOM 724 O O . PHE A 1 92 ? 0.316 -11.258 -14.977 1 93.88 92 PHE A O 1
ATOM 731 N N . GLY A 1 93 ? 1.403 -10.602 -16.844 1 93.12 93 GLY A N 1
ATOM 732 C CA . GLY A 1 93 ? 1.489 -9.164 -16.609 1 93.12 93 GLY A CA 1
ATOM 733 C C . GLY A 1 93 ? 1.068 -8.344 -17.812 1 93.12 93 GLY A C 1
ATOM 734 O O . GLY A 1 93 ? -0.024 -8.539 -18.359 1 93.12 93 GLY A O 1
ATOM 735 N N . ASN A 1 94 ? 1.938 -7.672 -18.359 1 93.12 94 ASN A N 1
ATOM 736 C CA . ASN A 1 94 ? 1.628 -6.848 -19.516 1 93.12 94 ASN A CA 1
ATOM 737 C C . ASN A 1 94 ? 1.108 -7.688 -20.672 1 93.12 94 ASN A C 1
ATOM 739 O O . ASN A 1 94 ? 1.431 -8.875 -20.781 1 93.12 94 ASN A O 1
ATOM 743 N N . VAL A 1 95 ? 0.261 -7.059 -21.484 1 94.88 95 VAL A N 1
ATOM 744 C CA . VAL A 1 95 ? -0.436 -7.801 -22.531 1 94.88 95 VAL A CA 1
ATOM 745 C C . VAL A 1 95 ? -0.28 -7.078 -23.875 1 94.88 95 VAL A C 1
ATOM 747 O O . VAL A 1 95 ? 0.174 -5.93 -23.922 1 94.88 95 VAL A O 1
ATOM 750 N N . ASN A 1 96 ? -0.627 -7.871 -24.875 1 93.62 96 ASN A N 1
ATOM 751 C CA . ASN A 1 96 ? -0.677 -7.25 -26.188 1 93.62 96 ASN A CA 1
ATOM 752 C C . ASN A 1 96 ? -2.057 -6.672 -26.484 1 93.62 96 ASN A C 1
ATOM 754 O O . ASN A 1 96 ? -3.074 -7.324 -26.25 1 93.62 96 ASN A O 1
ATOM 758 N N . LYS A 1 97 ? -2 -5.488 -26.984 1 92.69 97 LYS A N 1
ATOM 759 C CA . LYS A 1 97 ? -3.246 -4.832 -27.375 1 92.69 97 LYS A CA 1
ATOM 760 C C . LYS A 1 97 ? -4.031 -5.676 -28.375 1 92.69 97 LYS A C 1
ATOM 762 O O . LYS A 1 97 ? -3.449 -6.262 -29.281 1 92.69 97 LYS A O 1
ATOM 767 N N . GLY A 1 98 ? -5.289 -5.613 -28.219 1 89.62 98 GLY A N 1
ATOM 768 C CA . GLY A 1 98 ? -6.16 -6.281 -29.172 1 89.62 98 GLY A CA 1
ATOM 769 C C . GLY A 1 98 ? -6.426 -7.734 -28.828 1 89.62 98 GLY A C 1
ATOM 770 O O . GLY A 1 98 ? -7.258 -8.383 -29.453 1 89.62 98 GLY A O 1
ATOM 771 N N . ASN A 1 99 ? -5.773 -8.25 -27.828 1 88.38 99 ASN A N 1
ATOM 772 C CA . ASN A 1 99 ? -5.961 -9.648 -27.438 1 88.38 99 ASN A CA 1
ATOM 773 C C . ASN A 1 99 ? -7.082 -9.797 -26.406 1 88.38 99 ASN A C 1
ATOM 775 O O . ASN A 1 99 ? -7.324 -8.891 -25.609 1 88.38 99 ASN A O 1
ATOM 779 N N . LYS A 1 100 ? -7.664 -10.875 -26.641 1 91.69 100 LYS A N 1
ATOM 780 C CA . LYS A 1 100 ? -8.672 -11.297 -25.672 1 91.69 100 LYS A CA 1
ATOM 781 C C . LYS A 1 100 ? -8.07 -12.234 -24.625 1 91.69 100 LYS A C 1
ATOM 783 O O . LYS A 1 100 ? -7.375 -13.195 -24.984 1 91.69 100 LYS A O 1
ATOM 788 N N . TYR A 1 101 ? -8.344 -11.914 -23.438 1 93.19 101 TYR A N 1
ATOM 789 C CA . TYR A 1 101 ? -7.816 -12.727 -22.359 1 93.19 101 TYR A CA 1
ATOM 790 C C . TYR A 1 101 ? -8.945 -13.289 -21.5 1 93.19 101 TYR A C 1
ATOM 792 O O . TYR A 1 101 ? -9.953 -12.625 -21.266 1 93.19 101 TYR A O 1
ATOM 800 N N . THR A 1 102 ? -8.852 -14.484 -21.188 1 96.62 102 THR A N 1
ATOM 801 C CA . THR A 1 102 ? -9.586 -15.086 -20.078 1 96.62 102 THR A CA 1
ATOM 802 C C . THR A 1 102 ? -8.672 -15.32 -18.891 1 96.62 102 THR A C 1
ATOM 804 O O . THR A 1 102 ? -7.699 -16.078 -18.969 1 96.62 102 THR A O 1
ATOM 807 N N . PHE A 1 103 ? -8.984 -14.641 -17.781 1 97.75 103 PHE A N 1
ATOM 808 C CA . PHE A 1 103 ? -8.047 -14.719 -16.656 1 97.75 103 PHE A CA 1
ATOM 809 C C . PHE A 1 103 ? -8.781 -14.648 -15.336 1 97.75 103 PHE A C 1
ATOM 811 O O . PHE A 1 103 ? -10 -14.453 -15.305 1 97.75 103 PHE A O 1
ATOM 818 N N . LYS A 1 104 ? -8.023 -14.906 -14.25 1 98.12 104 LYS A N 1
ATOM 819 C CA . LYS A 1 104 ? -8.477 -14.797 -12.867 1 98.12 104 LYS A CA 1
ATOM 820 C C . LYS A 1 104 ? -7.59 -13.844 -12.07 1 98.12 104 LYS A C 1
ATOM 822 O O . LYS A 1 104 ? -6.406 -13.695 -12.383 1 98.12 104 LYS A O 1
ATOM 827 N N . VAL A 1 105 ? -8.242 -13.195 -11.18 1 98.44 105 VAL A N 1
ATOM 828 C CA . VAL A 1 105 ? -7.496 -12.398 -10.211 1 98.44 105 VAL A CA 1
ATOM 829 C C . VAL A 1 105 ? -7.414 -13.148 -8.875 1 98.44 105 VAL A C 1
ATOM 831 O O . VAL A 1 105 ? -8.43 -13.602 -8.352 1 98.44 105 VAL A O 1
ATOM 834 N N . PHE A 1 106 ? -6.262 -13.383 -8.406 1 98.44 106 PHE A N 1
ATOM 835 C CA . PHE A 1 106 ? -6.02 -13.938 -7.086 1 98.44 106 PHE A CA 1
ATOM 836 C C . PHE A 1 106 ? -5.453 -12.883 -6.148 1 98.44 106 PHE A C 1
ATOM 838 O O . PHE A 1 106 ? -4.375 -12.336 -6.398 1 98.44 106 PHE A O 1
ATOM 845 N N . ALA A 1 107 ? -6.141 -12.562 -5.074 1 98.69 107 ALA A N 1
ATOM 846 C CA . ALA A 1 107 ? -5.699 -11.594 -4.074 1 98.69 107 ALA A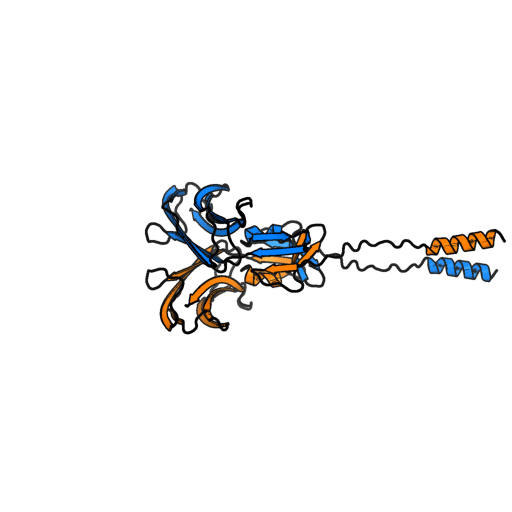 CA 1
ATOM 847 C C . ALA A 1 107 ? -5.48 -12.266 -2.721 1 98.69 107 ALA A C 1
ATOM 849 O O . ALA A 1 107 ? -6.277 -13.109 -2.303 1 98.69 107 ALA A O 1
ATOM 850 N N . GLN A 1 108 ? -4.402 -11.984 -2.137 1 98.38 108 GLN A N 1
ATOM 851 C CA . GLN A 1 108 ? -4.129 -12.367 -0.756 1 98.38 108 GLN A CA 1
ATOM 852 C C . GLN A 1 108 ? -4.129 -11.156 0.165 1 98.38 108 GLN A C 1
ATOM 854 O O . GLN A 1 108 ? -3.393 -10.195 -0.066 1 98.38 108 GLN A O 1
ATOM 859 N N . VAL A 1 109 ? -4.938 -11.148 1.157 1 98.56 109 VAL A N 1
ATOM 860 C CA . VAL A 1 109 ? -5.082 -10.047 2.1 1 98.56 109 VAL A CA 1
ATOM 861 C C . VAL A 1 109 ? -4.535 -10.461 3.465 1 98.56 109 VAL A C 1
ATOM 863 O O . VAL A 1 109 ? -4.801 -11.562 3.941 1 98.56 109 VAL A O 1
ATOM 866 N N . ASP A 1 110 ? -3.729 -9.594 4.012 1 98.5 110 ASP A N 1
ATOM 867 C CA . ASP A 1 110 ? -3.295 -9.789 5.395 1 98.5 110 ASP A CA 1
ATOM 868 C C . ASP A 1 110 ? -3.283 -8.461 6.156 1 98.5 110 ASP A C 1
ATOM 870 O O . ASP A 1 110 ? -3.559 -7.41 5.582 1 98.5 110 ASP A O 1
ATOM 874 N N . SER A 1 111 ? -3.152 -8.547 7.488 1 97.75 111 SER A N 1
ATOM 875 C CA . SER A 1 111 ? -3.055 -7.395 8.375 1 97.75 111 SER A CA 1
ATOM 876 C C . SER A 1 111 ? -4.344 -6.578 8.359 1 97.75 111 SER A C 1
ATOM 878 O O . SER A 1 111 ? -4.305 -5.344 8.383 1 97.75 111 SER A O 1
ATOM 880 N N . LEU A 1 112 ? -5.418 -7.27 8.203 1 97.62 112 LEU A N 1
ATOM 881 C CA . LEU A 1 112 ? -6.715 -6.625 8.391 1 97.62 112 LEU A CA 1
ATOM 882 C C . LEU A 1 112 ? -6.996 -6.391 9.867 1 97.62 112 LEU A C 1
ATOM 884 O O . LEU A 1 112 ? -7.086 -7.344 10.648 1 97.62 112 LEU A O 1
ATOM 888 N N . THR A 1 113 ? -7.207 -5.145 10.297 1 97.69 113 THR A N 1
ATOM 889 C CA . THR A 1 113 ? -7.344 -4.82 11.711 1 97.69 113 THR A CA 1
ATOM 890 C C . THR A 1 113 ? -8.766 -4.371 12.023 1 97.69 113 THR A C 1
ATOM 892 O O . THR A 1 113 ? -9.016 -3.785 13.086 1 97.69 113 THR A O 1
ATOM 895 N N . THR A 1 114 ? -9.641 -4.527 11.117 1 97.38 114 THR A N 1
ATOM 896 C CA . THR A 1 114 ? -11.055 -4.219 11.297 1 97.38 114 THR A CA 1
ATOM 897 C C . THR A 1 114 ? -11.922 -5.172 10.484 1 97.38 114 THR A C 1
ATOM 899 O O . T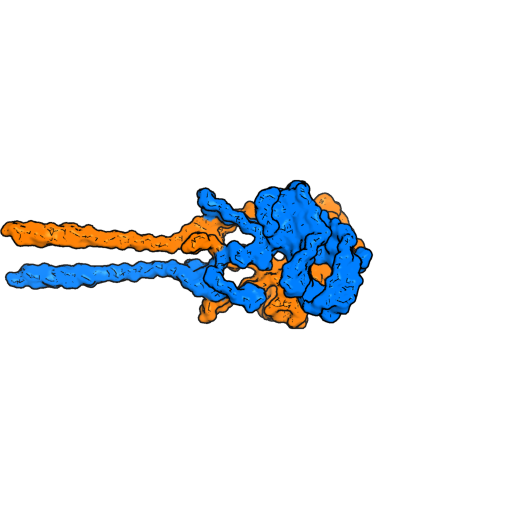HR A 1 114 ? -11.453 -5.785 9.523 1 97.38 114 THR A O 1
ATOM 902 N N . ASP A 1 115 ? -13.188 -5.285 10.867 1 97.56 115 ASP A N 1
ATOM 903 C CA . ASP A 1 115 ? -14.141 -6.031 10.055 1 97.56 115 ASP A CA 1
ATOM 904 C C . ASP A 1 115 ? -14.422 -5.312 8.734 1 97.56 115 ASP A C 1
ATOM 906 O O . ASP A 1 115 ? -14.438 -4.082 8.688 1 97.56 115 ASP A O 1
ATOM 910 N N . ILE A 1 116 ? -14.633 -6.102 7.777 1 98 116 ILE A N 1
ATOM 911 C CA . ILE A 1 116 ? -15.016 -5.57 6.473 1 98 116 ILE A CA 1
ATOM 912 C C . ILE A 1 116 ? -16.375 -6.141 6.062 1 98 116 ILE A C 1
ATOM 914 O O . ILE A 1 116 ? -16.641 -7.32 6.285 1 98 116 ILE A O 1
ATOM 918 N N . ALA A 1 117 ? -17.203 -5.34 5.426 1 98.44 117 ALA A N 1
ATOM 919 C CA . ALA A 1 117 ? -18.562 -5.734 5.07 1 98.44 117 ALA A CA 1
ATOM 920 C C . ALA A 1 117 ? -18.609 -6.32 3.662 1 98.44 117 ALA A C 1
ATOM 922 O O . ALA A 1 117 ? -19.484 -7.137 3.352 1 98.44 117 ALA A O 1
ATOM 923 N N . ALA A 1 118 ? -17.672 -5.875 2.832 1 98.5 118 ALA A N 1
ATOM 924 C CA . ALA A 1 118 ? -17.688 -6.289 1.432 1 98.5 118 ALA A CA 1
ATOM 925 C C . ALA A 1 118 ? -16.344 -6.043 0.76 1 98.5 118 ALA A C 1
ATOM 927 O O . ALA A 1 118 ? -15.57 -5.195 1.205 1 98.5 118 ALA A O 1
ATOM 928 N N . VAL A 1 119 ? -16 -6.785 -0.248 1 98.75 119 VAL A N 1
ATOM 929 C CA . VAL A 1 119 ? -14.844 -6.59 -1.105 1 98.75 119 VAL A CA 1
ATOM 930 C C . VAL A 1 119 ? -15.266 -6.645 -2.572 1 98.75 119 VAL A C 1
ATOM 932 O O . VAL A 1 119 ? -16.297 -7.234 -2.904 1 98.75 119 VAL A O 1
ATOM 935 N N . LYS A 1 120 ? -14.484 -5.973 -3.385 1 98.62 120 LYS A N 1
ATOM 936 C CA . LYS A 1 120 ? -14.734 -5.977 -4.824 1 98.62 120 LYS A CA 1
ATOM 937 C C . LYS A 1 120 ? -13.43 -5.824 -5.605 1 98.62 120 LYS A C 1
ATOM 939 O O . LYS A 1 120 ? -12.531 -5.098 -5.184 1 98.62 120 LYS A O 1
ATOM 944 N N . VAL A 1 121 ? -13.391 -6.559 -6.738 1 98.81 121 VAL A N 1
ATOM 945 C CA . VAL A 1 121 ? -12.305 -6.375 -7.703 1 98.81 121 VAL A CA 1
ATOM 946 C C . VAL A 1 121 ? -12.875 -5.832 -9.016 1 98.81 121 VAL A C 1
ATOM 948 O O . VAL A 1 121 ? -13.875 -6.336 -9.523 1 98.81 121 VAL A O 1
ATOM 951 N N . SER A 1 122 ? -12.305 -4.785 -9.5 1 98.81 122 SER A N 1
ATOM 952 C CA . SER A 1 122 ? -12.688 -4.191 -10.773 1 98.81 122 SER A CA 1
ATOM 953 C C . SER A 1 122 ? -11.461 -3.945 -11.648 1 98.81 122 SER A C 1
ATOM 955 O O . SER A 1 122 ? -10.336 -3.891 -11.156 1 98.81 122 SER A O 1
ATOM 957 N N . ILE A 1 123 ? -11.727 -3.879 -12.93 1 98.62 123 ILE A N 1
ATOM 958 C CA . ILE A 1 123 ? -10.695 -3.459 -13.867 1 98.62 123 ILE A CA 1
ATOM 959 C C . ILE A 1 123 ? -11.141 -2.197 -14.602 1 98.62 123 ILE A C 1
ATOM 961 O O . ILE A 1 123 ? -12.305 -2.07 -14.977 1 98.62 123 ILE A O 1
ATOM 965 N N . PHE A 1 124 ? -10.242 -1.229 -14.703 1 98.62 124 PHE A N 1
ATOM 966 C CA . PHE A 1 124 ? -10.477 0.025 -15.414 1 98.62 124 PHE A CA 1
ATOM 967 C C . PHE A 1 124 ? -9.609 0.109 -16.656 1 98.62 124 PHE A C 1
ATOM 969 O O . PHE A 1 124 ? -8.406 -0.163 -16.609 1 98.62 124 PHE A O 1
ATOM 976 N N . ASP A 1 125 ? -10.164 0.463 -17.75 1 97.88 125 ASP A N 1
ATOM 977 C CA . ASP A 1 125 ? -9.391 0.665 -18.969 1 97.88 125 ASP A CA 1
ATOM 978 C C . ASP A 1 125 ? -8.719 2.039 -18.969 1 97.88 125 ASP A C 1
ATOM 980 O O . ASP A 1 125 ? -8.891 2.82 -18.031 1 97.88 125 ASP A O 1
ATOM 984 N N . PRO A 1 126 ? -7.918 2.35 -19.953 1 97.62 126 PRO A N 1
ATOM 985 C CA . PRO A 1 126 ? -7.168 3.609 -19.969 1 97.62 126 PRO A CA 1
ATOM 986 C C . PRO A 1 126 ? -8.078 4.836 -19.969 1 97.62 126 PRO A C 1
ATOM 988 O O . PRO A 1 126 ? -7.656 5.922 -19.562 1 97.62 126 PRO A O 1
ATOM 991 N N . GLU A 1 127 ? -9.32 4.68 -20.312 1 97.31 127 GLU A N 1
ATOM 992 C CA . GLU A 1 127 ? -10.25 5.801 -20.359 1 97.31 127 GLU A CA 1
ATOM 993 C C . GLU A 1 127 ? -11.031 5.914 -19.047 1 97.31 127 GLU A C 1
ATOM 995 O O . GLU A 1 127 ? -11.812 6.848 -18.859 1 97.31 127 GLU A O 1
ATOM 1000 N N . GLY A 1 128 ? -10.82 4.934 -18.219 1 97.19 128 GLY A N 1
ATOM 1001 C CA . GLY A 1 128 ? -11.438 5.016 -16.906 1 97.19 128 GLY A CA 1
ATOM 1002 C C . GLY A 1 128 ? -12.734 4.23 -16.812 1 97.19 128 GLY A C 1
ATOM 1003 O O . GLY A 1 128 ? -13.445 4.309 -15.812 1 97.19 128 GLY A O 1
ATOM 1004 N N . THR A 1 129 ? -13.023 3.488 -17.859 1 97.88 129 THR A N 1
ATOM 1005 C CA . THR A 1 129 ? -14.227 2.67 -17.828 1 97.88 129 THR A CA 1
ATOM 1006 C C . THR A 1 129 ? -14.031 1.459 -16.922 1 97.88 129 THR A C 1
ATOM 1008 O O . THR A 1 129 ? -13.055 0.717 -17.062 1 97.88 129 THR A O 1
ATOM 1011 N N . GLU A 1 130 ? -15 1.219 -16.062 1 98.44 130 GLU A N 1
ATOM 1012 C CA . GLU A 1 130 ? -14.898 0.143 -15.086 1 98.44 130 GLU A CA 1
ATOM 1013 C C . GLU A 1 130 ? -15.633 -1.108 -15.562 1 98.44 130 GLU A C 1
ATOM 1015 O O . GLU A 1 130 ? -16.734 -1.018 -16.125 1 98.44 130 GLU A O 1
ATOM 1020 N N . LYS A 1 131 ? -15.078 -2.217 -15.406 1 98.31 131 LYS A N 1
ATOM 1021 C CA . LYS A 1 131 ? -15.742 -3.514 -15.398 1 98.31 131 LYS A CA 1
ATOM 1022 C C . LYS A 1 131 ? -15.578 -4.211 -14.047 1 98.31 131 LYS A C 1
ATOM 1024 O O . LYS A 1 131 ? -14.453 -4.496 -13.625 1 98.31 131 LYS A O 1
ATOM 1029 N N . ILE A 1 132 ? -16.688 -4.43 -13.367 1 98.56 132 ILE A N 1
ATOM 1030 C CA . ILE A 1 132 ? -16.641 -5.191 -12.125 1 98.56 132 ILE A CA 1
ATOM 1031 C C . ILE A 1 132 ? -16.344 -6.66 -12.43 1 98.56 132 ILE A C 1
ATOM 1033 O O . ILE A 1 132 ? -17.078 -7.297 -13.188 1 98.56 132 ILE A O 1
ATOM 1037 N N . ILE A 1 133 ? -15.297 -7.16 -11.891 1 98.56 133 ILE A N 1
ATOM 1038 C CA . ILE A 1 133 ? -14.914 -8.555 -12.102 1 98.56 133 ILE A CA 1
ATOM 1039 C C . ILE A 1 133 ? -15.711 -9.453 -11.148 1 98.56 133 ILE A C 1
ATOM 1041 O O . ILE A 1 133 ? -16.359 -10.414 -11.586 1 98.56 133 ILE A O 1
ATOM 1045 N N . GLN A 1 134 ? -15.656 -9.133 -9.828 1 98.69 134 GLN A N 1
ATOM 1046 C CA . GLN A 1 134 ? -16.359 -9.922 -8.82 1 98.69 134 GLN A CA 1
ATOM 1047 C C . GLN A 1 134 ? -16.5 -9.141 -7.516 1 98.69 134 GLN A C 1
ATOM 1049 O O . GLN A 1 134 ? -15.602 -8.383 -7.145 1 98.69 134 GLN A O 1
ATOM 1054 N N . SER A 1 135 ? -17.547 -9.281 -6.848 1 98.06 135 SER A N 1
ATOM 1055 C CA . SER A 1 135 ? -17.797 -8.688 -5.539 1 98.06 135 SER A CA 1
ATOM 1056 C C . SER A 1 135 ? -18.328 -9.719 -4.551 1 98.06 135 SER A C 1
ATOM 1058 O O . SER A 1 135 ? -18.969 -10.695 -4.953 1 98.06 135 SER A O 1
ATOM 1060 N N . GLU A 1 136 ? -17.969 -9.633 -3.381 1 97.31 136 GLU A N 1
ATOM 1061 C CA . GLU A 1 136 ? -18.5 -10.414 -2.264 1 97.31 136 GLU A CA 1
ATOM 1062 C C . GLU A 1 136 ? -19.016 -9.5 -1.151 1 97.31 136 GLU A C 1
ATOM 1064 O O . GLU A 1 136 ? -18.266 -8.656 -0.644 1 97.31 136 GLU A O 1
ATOM 1069 N N . ASN A 1 137 ? -20.266 -9.688 -0.758 1 96.31 137 ASN A N 1
ATOM 1070 C CA . ASN A 1 137 ? -20.906 -8.828 0.228 1 96.31 137 ASN A CA 1
ATOM 1071 C C . ASN A 1 137 ? -21.141 -9.562 1.542 1 96.31 137 ASN A C 1
ATOM 1073 O O . ASN A 1 137 ? -22.266 -9.547 2.07 1 96.31 137 ASN A O 1
ATOM 1077 N N . GLU A 1 138 ? -20.234 -10.281 1.936 1 94.81 138 GLU A N 1
ATOM 1078 C CA . GLU A 1 138 ? -20.281 -10.969 3.227 1 94.81 138 GLU A CA 1
ATOM 1079 C C . GLU A 1 138 ? -19.25 -10.391 4.191 1 94.81 138 GLU A C 1
ATOM 1081 O O . GLU A 1 138 ? -18.125 -10.102 3.801 1 94.81 138 GLU A O 1
ATOM 1086 N N . LYS A 1 139 ? -19.719 -10.383 5.402 1 96.44 139 LYS A N 1
ATOM 1087 C CA . LYS A 1 139 ? -18.828 -9.867 6.449 1 96.44 139 LYS A CA 1
ATOM 1088 C C . LYS A 1 139 ? -17.594 -10.742 6.602 1 96.44 139 LYS A C 1
ATOM 1090 O O . LYS A 1 139 ? -17.688 -11.969 6.621 1 96.44 139 LYS A O 1
ATOM 1095 N N . ILE A 1 140 ? -16.438 -10.094 6.641 1 96.81 140 ILE A N 1
ATOM 1096 C CA . ILE A 1 140 ? -15.164 -10.758 6.879 1 96.81 140 ILE A CA 1
ATOM 1097 C C . ILE A 1 140 ? -14.539 -10.234 8.172 1 96.81 140 ILE A C 1
ATOM 1099 O O . ILE A 1 140 ? -14.281 -9.031 8.297 1 96.81 140 ILE A O 1
ATOM 1103 N N . SER A 1 141 ? -14.234 -11.148 9.117 1 97.06 141 SER A N 1
ATOM 1104 C CA . SER A 1 141 ? -13.719 -10.734 10.414 1 97.06 141 SER A CA 1
ATOM 1105 C C . SER A 1 141 ? -12.312 -11.281 10.648 1 97.06 141 SER A C 1
ATOM 1107 O O . SER A 1 141 ? -11.664 -10.93 11.633 1 97.06 141 SER A O 1
ATOM 1109 N N . LYS A 1 142 ? -11.883 -12.141 9.719 1 96.31 142 LYS A N 1
ATOM 1110 C CA . LYS A 1 142 ? -10.523 -12.656 9.836 1 96.31 142 LYS A CA 1
ATOM 1111 C C . LYS A 1 142 ? -9.5 -11.578 9.492 1 96.31 142 LYS A C 1
ATOM 1113 O O . LYS A 1 142 ? -9.781 -10.664 8.719 1 96.31 142 LYS A O 1
ATOM 1118 N N . ASP A 1 143 ? -8.312 -11.734 10.055 1 96.94 143 ASP A N 1
ATOM 1119 C CA . ASP A 1 143 ? -7.289 -10.727 9.805 1 96.94 143 ASP A CA 1
ATOM 1120 C C . ASP A 1 143 ? -6.574 -10.992 8.477 1 96.94 143 ASP A C 1
ATOM 1122 O O . ASP A 1 143 ? -5.711 -10.219 8.062 1 96.94 143 ASP A O 1
ATOM 1126 N N . ASN A 1 144 ? -6.871 -12.141 7.848 1 97.81 144 ASN A N 1
ATOM 1127 C CA . ASN A 1 144 ? -6.32 -12.5 6.547 1 97.81 144 ASN A CA 1
ATOM 1128 C C . ASN A 1 144 ? -7.262 -13.406 5.766 1 97.81 144 ASN A C 1
ATOM 1130 O O . ASN A 1 144 ? -8.086 -14.117 6.359 1 97.81 144 ASN A O 1
ATOM 1134 N N . PHE A 1 145 ? -7.199 -13.375 4.469 1 97.56 145 PHE A N 1
ATOM 1135 C CA . PHE A 1 145 ? -7.98 -14.266 3.617 1 97.56 145 PHE A CA 1
ATOM 1136 C C . PHE A 1 145 ? -7.473 -14.227 2.182 1 97.56 145 PHE A C 1
ATOM 1138 O O . PHE A 1 145 ? -6.703 -13.336 1.813 1 97.56 145 PHE A O 1
ATOM 1145 N N . TRP A 1 146 ? -7.836 -15.219 1.436 1 97.5 146 TRP A N 1
ATOM 1146 C CA . TRP A 1 146 ? -7.617 -15.25 -0.007 1 97.5 146 TRP A CA 1
ATOM 1147 C C . TRP A 1 146 ? -8.906 -14.93 -0.759 1 97.5 146 TRP A C 1
ATOM 1149 O O . TRP A 1 146 ? -10 -15.305 -0.323 1 97.5 146 TRP A O 1
ATOM 1159 N N . PHE A 1 147 ? -8.836 -14.195 -1.747 1 98.19 147 PHE A N 1
ATOM 1160 C CA . PHE A 1 147 ? -9.938 -13.898 -2.656 1 98.19 147 PHE A CA 1
ATOM 1161 C C . PHE A 1 147 ? -9.578 -14.281 -4.086 1 98.19 147 PHE A C 1
ATOM 1163 O O . PHE A 1 147 ? -8.688 -13.672 -4.691 1 98.19 147 PHE A O 1
ATOM 1170 N N . ARG A 1 148 ? -10.219 -15.242 -4.645 1 97.44 148 ARG A N 1
ATOM 1171 C CA . ARG A 1 148 ? -10.008 -15.711 -6.008 1 97.44 148 ARG A CA 1
ATOM 1172 C C . ARG A 1 148 ? -11.266 -15.516 -6.855 1 97.44 148 ARG A C 1
ATOM 1174 O O . ARG A 1 148 ? -12.344 -15.992 -6.492 1 97.44 148 ARG A O 1
ATOM 1181 N N . THR A 1 149 ? -11.125 -14.891 -7.926 1 98.38 149 THR A N 1
ATOM 1182 C CA . THR A 1 149 ? -12.273 -14.688 -8.805 1 98.38 149 THR A CA 1
ATOM 1183 C C . THR A 1 149 ? -12.469 -15.898 -9.719 1 98.38 149 THR A C 1
ATOM 1185 O O . THR A 1 149 ? -11.57 -16.719 -9.867 1 98.38 149 THR A O 1
ATOM 1188 N N . GLY A 1 150 ? -13.703 -15.945 -10.273 1 97.38 150 GLY A N 1
ATOM 1189 C CA . GLY A 1 150 ? -13.859 -16.797 -11.438 1 97.38 150 GLY A CA 1
ATOM 1190 C C . GLY A 1 150 ? -13.156 -16.25 -12.672 1 97.38 150 GLY A C 1
ATOM 1191 O O . GLY A 1 150 ? -12.5 -15.219 -12.609 1 97.38 150 GLY A O 1
ATOM 1192 N N . ASP A 1 151 ? -13.312 -16.984 -13.773 1 97.31 151 ASP A N 1
ATOM 1193 C CA . ASP A 1 151 ? -12.75 -16.516 -15.039 1 97.31 151 ASP A CA 1
ATOM 1194 C C . ASP A 1 151 ? -13.445 -15.25 -15.516 1 97.31 151 ASP A C 1
ATOM 1196 O O . ASP A 1 151 ? -14.672 -15.156 -15.477 1 97.31 151 ASP A O 1
ATOM 1200 N N . VAL A 1 152 ? -12.703 -14.328 -15.914 1 97 152 VAL A N 1
ATOM 1201 C CA . VAL A 1 152 ? -13.242 -13.117 -16.531 1 97 152 VAL A CA 1
ATOM 1202 C C . VAL A 1 152 ? -12.711 -12.984 -17.953 1 97 152 VAL A C 1
ATOM 1204 O O . VAL A 1 152 ? -11.516 -13.164 -18.203 1 97 152 VAL A O 1
ATOM 1207 N N . LYS A 1 153 ? -13.602 -12.781 -18.828 1 96.56 153 LYS A N 1
ATOM 1208 C CA . LYS A 1 153 ? -13.219 -12.461 -20.188 1 96.56 153 LYS A CA 1
ATOM 1209 C C . LYS A 1 153 ? -13.086 -10.953 -20.391 1 96.56 153 LYS A C 1
ATOM 1211 O O . LYS A 1 153 ? -14.008 -10.195 -20.078 1 96.56 153 LYS A O 1
ATOM 1216 N N . TYR A 1 154 ? -11.969 -10.547 -20.859 1 96.69 154 TYR A N 1
ATOM 1217 C CA . TYR A 1 154 ? -11.711 -9.117 -21.016 1 96.69 154 TYR A CA 1
ATOM 1218 C C . TYR A 1 154 ? -10.922 -8.844 -22.297 1 96.69 154 TYR A C 1
ATOM 1220 O O . TYR A 1 154 ? -9.945 -9.547 -22.594 1 96.69 154 TYR A O 1
ATOM 1228 N N . ASN A 1 155 ? -11.367 -7.852 -23.016 1 95.31 155 ASN A N 1
ATOM 1229 C CA . ASN A 1 155 ? -10.672 -7.43 -24.234 1 95.31 155 ASN A CA 1
ATOM 1230 C C . ASN A 1 155 ? -9.82 -6.191 -23.984 1 95.31 155 ASN A C 1
ATOM 1232 O O . ASN A 1 155 ? -10.344 -5.125 -23.656 1 95.31 155 ASN A O 1
ATOM 1236 N N . PHE A 1 156 ? -8.516 -6.328 -24.156 1 96.56 156 PHE A N 1
ATOM 1237 C CA . PHE A 1 156 ? -7.609 -5.191 -24.016 1 96.56 156 PHE A CA 1
ATOM 1238 C C . PHE A 1 156 ? -7.508 -4.426 -25.328 1 96.56 156 PHE A C 1
ATOM 1240 O O . PHE A 1 156 ? -6.453 -4.414 -25.969 1 96.56 156 PHE A O 1
ATOM 1247 N N . ASP A 1 157 ? -8.516 -3.662 -25.625 1 95.06 157 ASP A N 1
ATOM 1248 C CA . ASP A 1 157 ? -8.703 -3.078 -26.938 1 95.06 157 ASP A CA 1
ATOM 1249 C C . ASP A 1 157 ? -7.828 -1.838 -27.125 1 95.06 157 ASP A C 1
ATOM 1251 O O . ASP A 1 157 ? -7.414 -1.52 -28.234 1 95.06 157 ASP A O 1
ATOM 1255 N N . GLN A 1 158 ? -7.605 -1.146 -26.078 1 95.75 158 GLN A N 1
ATOM 1256 C CA . GLN A 1 158 ? -6.852 0.101 -26.125 1 95.75 158 GLN A CA 1
ATOM 1257 C C . GLN A 1 158 ? -5.438 -0.086 -25.594 1 95.75 158 GLN A C 1
ATOM 1259 O O . GLN A 1 158 ? -5.23 -0.8 -24.609 1 95.75 158 GLN A O 1
ATOM 1264 N N . ALA A 1 159 ? -4.516 0.555 -26.25 1 97.12 159 ALA A N 1
ATOM 1265 C CA . ALA A 1 159 ? -3.182 0.635 -25.672 1 97.12 159 ALA A CA 1
ATOM 1266 C C . ALA A 1 159 ? -3.182 1.54 -24.438 1 97.12 159 ALA A C 1
ATOM 1268 O O . ALA A 1 159 ? -3.896 2.543 -24.391 1 97.12 159 ALA A O 1
ATOM 1269 N N . GLY A 1 160 ? -2.408 1.09 -23.469 1 97.56 160 GLY A N 1
ATOM 1270 C CA . GLY A 1 160 ? -2.305 1.92 -22.281 1 97.56 160 GLY A CA 1
ATOM 1271 C C . GLY A 1 160 ? -2.355 1.124 -21 1 97.56 160 GLY A C 1
ATOM 1272 O O . GLY A 1 160 ? -2.111 -0.084 -21 1 97.56 160 GLY A O 1
ATOM 1273 N N . LYS A 1 161 ? -2.576 1.84 -19.938 1 98 161 LYS A N 1
ATOM 1274 C CA . LYS A 1 161 ? -2.537 1.238 -18.609 1 98 161 LYS A CA 1
ATOM 1275 C C . LYS A 1 161 ? -3.936 0.843 -18.141 1 98 161 LYS A C 1
ATOM 1277 O O . LYS A 1 161 ? -4.867 1.65 -18.203 1 98 161 LYS A O 1
ATOM 1282 N N . TYR A 1 162 ? -4.074 -0.386 -17.844 1 98.25 162 TYR A N 1
ATOM 1283 C CA . TYR A 1 162 ? -5.27 -0.92 -17.188 1 98.25 162 TYR A CA 1
ATOM 1284 C C . TYR A 1 162 ? -5.035 -1.132 -15.703 1 98.25 162 TYR A C 1
ATOM 1286 O O . TYR A 1 162 ? -3.977 -1.619 -15.297 1 98.25 162 TYR A O 1
ATOM 1294 N N . ALA A 1 163 ? -5.988 -0.745 -14.875 1 98.62 163 ALA A N 1
ATOM 1295 C CA . ALA A 1 163 ? -5.832 -0.858 -13.43 1 98.62 163 ALA A CA 1
ATOM 1296 C C . ALA A 1 163 ? -6.793 -1.895 -12.852 1 98.62 163 ALA A C 1
ATOM 1298 O O . ALA A 1 163 ? -8.016 -1.766 -12.992 1 98.62 163 ALA A O 1
ATOM 1299 N N . VAL A 1 164 ? -6.246 -2.967 -12.297 1 98.81 164 VAL A N 1
ATOM 1300 C CA . VAL A 1 164 ? -7.023 -3.896 -11.484 1 98.81 164 VAL A CA 1
ATOM 1301 C C . VAL A 1 164 ? -7.051 -3.416 -10.039 1 98.81 164 VAL A C 1
ATOM 1303 O O . VAL A 1 164 ? -6.004 -3.299 -9.398 1 98.81 164 VAL A O 1
ATOM 1306 N N . CYS A 1 165 ? -8.234 -3.117 -9.5 1 98.94 165 CYS A N 1
ATOM 1307 C CA . CYS A 1 165 ? -8.383 -2.453 -8.211 1 98.94 165 CYS A CA 1
ATOM 1308 C C . CYS A 1 165 ? -9.148 -3.332 -7.23 1 98.94 165 CYS A C 1
ATOM 1310 O O . CYS A 1 165 ? -10.156 -3.941 -7.594 1 98.94 165 CYS A O 1
ATOM 1312 N N . PHE A 1 166 ? -8.664 -3.453 -6.043 1 98.94 166 PHE A N 1
ATOM 1313 C CA . PHE A 1 166 ? -9.328 -4.137 -4.941 1 98.94 166 PHE A CA 1
ATOM 1314 C C . PHE A 1 166 ? -9.93 -3.133 -3.965 1 98.94 166 PHE A C 1
ATOM 1316 O O . PHE A 1 166 ? -9.227 -2.268 -3.443 1 98.94 166 PHE A O 1
ATOM 1323 N N . TYR A 1 167 ? -11.234 -3.203 -3.713 1 98.88 167 TYR A N 1
ATOM 1324 C CA . TYR A 1 167 ? -11.961 -2.273 -2.857 1 98.88 167 TYR A CA 1
ATOM 1325 C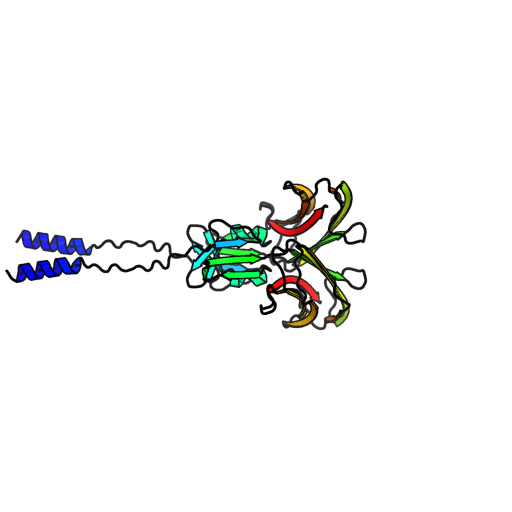 C . TYR A 1 167 ? -12.523 -2.984 -1.634 1 98.88 167 TYR A C 1
ATOM 1327 O O . TYR A 1 167 ? -12.789 -4.188 -1.677 1 98.88 167 TYR A O 1
ATOM 1335 N N . MET A 1 168 ? -12.742 -2.23 -0.577 1 98.69 168 MET A N 1
ATOM 1336 C CA . MET A 1 168 ? -13.398 -2.713 0.632 1 98.69 168 MET A CA 1
ATOM 1337 C C . MET A 1 168 ? -14.422 -1.697 1.135 1 98.69 168 MET A C 1
ATOM 1339 O O . MET A 1 168 ? -14.273 -0.496 0.9 1 98.69 168 MET A O 1
ATOM 1343 N N . LYS A 1 169 ? -15.383 -2.223 1.77 1 98.12 169 LYS A N 1
ATOM 1344 C CA . LYS A 1 169 ? -16.297 -1.44 2.596 1 98.12 169 LYS A CA 1
ATOM 1345 C C . LYS A 1 169 ? -16.172 -1.821 4.066 1 98.12 169 LYS A C 1
ATOM 1347 O O . LYS A 1 169 ? -16.141 -3.006 4.406 1 98.12 169 LYS A O 1
ATOM 1352 N N . LEU A 1 170 ? -16.125 -0.8 4.883 1 97.06 170 LEU A N 1
ATOM 1353 C CA . LEU A 1 170 ? -16.125 -1.09 6.312 1 97.06 170 LEU A CA 1
ATOM 1354 C C . LEU A 1 170 ? -17.516 -1.47 6.793 1 97.06 170 LEU A C 1
ATOM 1356 O O . LEU A 1 170 ? -17.688 -2.422 7.559 1 97.06 170 LEU A O 1
ATOM 1360 N N . ASN A 1 171 ? -18.453 -0.671 6.367 1 96.62 171 ASN A N 1
ATOM 1361 C CA . ASN A 1 171 ? -19.859 -0.961 6.582 1 96.62 171 ASN A CA 1
ATOM 1362 C C . ASN A 1 171 ? -20.625 -1.067 5.262 1 96.62 171 ASN A C 1
ATOM 1364 O O . ASN A 1 171 ? -20.203 -0.483 4.258 1 96.62 171 ASN A O 1
ATOM 1368 N N . ALA A 1 172 ? -21.719 -1.729 5.277 1 95.44 172 ALA A N 1
ATOM 1369 C CA . ALA A 1 172 ? -22.484 -2.008 4.062 1 95.44 172 ALA A CA 1
ATOM 1370 C C . ALA A 1 172 ? -22.859 -0.714 3.348 1 95.44 172 ALA A C 1
ATOM 1372 O O . ALA A 1 172 ? -22.906 -0.667 2.115 1 95.44 172 ALA A O 1
ATOM 1373 N N . SER A 1 173 ? -23.141 0.318 4.07 1 96.12 173 SER A N 1
ATOM 1374 C CA . SER A 1 173 ? -23.641 1.561 3.506 1 96.12 173 SER A CA 1
ATOM 1375 C C . SER A 1 173 ? -22.516 2.488 3.086 1 96.12 173 SER A C 1
ATOM 1377 O O . SER A 1 173 ? -22.75 3.529 2.471 1 96.12 173 SER A O 1
ATOM 1379 N N . ASP A 1 174 ? -21.25 2.117 3.408 1 96.44 174 ASP A N 1
ATOM 1380 C CA . ASP A 1 174 ? -20.109 2.98 3.111 1 96.44 174 ASP A CA 1
ATOM 1381 C C . ASP A 1 174 ? -19.797 2.967 1.62 1 96.44 174 ASP A C 1
ATOM 1383 O O . ASP A 1 174 ? -20.219 2.07 0.893 1 96.44 174 ASP A O 1
ATOM 1387 N N . ASP A 1 175 ? -19.047 3.988 1.179 1 96.12 175 ASP A N 1
ATOM 1388 C CA . ASP A 1 175 ? -18.469 3.979 -0.162 1 96.12 175 ASP A CA 1
ATOM 1389 C C . ASP A 1 175 ? -17.312 2.986 -0.255 1 96.12 175 ASP A C 1
ATOM 1391 O O . ASP A 1 175 ? -16.656 2.682 0.749 1 96.12 175 ASP A O 1
ATOM 1395 N N . TRP A 1 176 ? -17.125 2.463 -1.489 1 97.81 176 TRP A N 1
ATOM 1396 C CA . TRP A 1 176 ? -15.969 1.613 -1.76 1 97.81 176 TRP A CA 1
ATOM 1397 C C . TRP A 1 176 ? -14.664 2.387 -1.574 1 97.81 176 TRP A C 1
ATOM 1399 O O . TRP A 1 176 ? -14.539 3.521 -2.041 1 97.81 176 TRP A O 1
ATOM 1409 N N . LYS A 1 177 ? -13.742 1.811 -0.824 1 98.06 177 LYS A N 1
ATOM 1410 C CA . LYS A 1 177 ? -12.414 2.393 -0.64 1 98.06 177 LYS A CA 1
ATOM 1411 C C . LYS A 1 177 ? -11.344 1.544 -1.319 1 98.06 177 LYS A C 1
ATOM 1413 O O . LYS A 1 177 ? -11.312 0.323 -1.155 1 98.06 177 LYS A O 1
ATOM 1418 N N . LEU A 1 178 ? -10.523 2.15 -2.119 1 98.56 178 LEU A N 1
ATOM 1419 C CA . LEU A 1 178 ? -9.438 1.459 -2.807 1 98.56 178 LEU A CA 1
ATOM 1420 C C . LEU A 1 178 ? -8.328 1.077 -1.83 1 98.56 178 LEU A C 1
ATOM 1422 O O . LEU A 1 178 ? -7.805 1.934 -1.115 1 98.56 178 LEU A O 1
ATOM 1426 N N . VAL A 1 179 ? -7.961 -0.252 -1.807 1 98.75 179 VAL A N 1
ATOM 1427 C CA . VAL A 1 179 ? -6.957 -0.667 -0.834 1 98.75 179 VAL A CA 1
ATOM 1428 C C . VAL A 1 179 ? -5.801 -1.364 -1.551 1 98.75 179 VAL A C 1
ATOM 1430 O O . VAL A 1 179 ? -4.809 -1.738 -0.923 1 98.75 179 VAL A O 1
ATOM 1433 N N . SER A 1 180 ? -5.895 -1.561 -2.836 1 98.88 180 SER A N 1
ATOM 1434 C CA . SER A 1 180 ? -4.805 -2.094 -3.646 1 98.88 180 SER A CA 1
ATOM 1435 C C . SER A 1 180 ? -5.062 -1.876 -5.133 1 98.88 180 SER A C 1
ATOM 1437 O O . SER A 1 180 ? -6.211 -1.89 -5.578 1 98.88 180 SER A O 1
ATOM 1439 N N . GLU A 1 181 ? -4.023 -1.711 -5.883 1 98.81 181 GLU A N 1
ATOM 1440 C CA . GLU A 1 181 ? -4.086 -1.509 -7.328 1 98.81 181 GLU A CA 1
ATOM 1441 C C . GLU A 1 181 ? -2.938 -2.225 -8.031 1 98.81 181 GLU A C 1
ATOM 1443 O O . GLU A 1 181 ? -1.795 -2.182 -7.57 1 98.81 181 GLU A O 1
ATOM 1448 N N . LYS A 1 182 ? -3.244 -2.986 -9.047 1 98.75 182 LYS A N 1
ATOM 1449 C CA . LYS A 1 182 ? -2.27 -3.574 -9.961 1 98.75 182 LYS A CA 1
ATOM 1450 C C . LYS A 1 182 ? -2.453 -3.039 -11.383 1 98.75 182 LYS A C 1
ATOM 1452 O O . LYS A 1 182 ? -3.547 -3.123 -11.945 1 98.75 182 LYS A O 1
ATOM 1457 N N . VAL A 1 183 ? -1.398 -2.523 -11.906 1 98.38 183 VAL A N 1
ATOM 1458 C CA . VAL A 1 183 ? -1.476 -1.935 -13.242 1 98.38 183 VAL A CA 1
ATOM 1459 C C . VAL A 1 183 ? -0.853 -2.885 -14.266 1 98.38 183 VAL A C 1
ATOM 1461 O O . VAL A 1 183 ? 0.228 -3.432 -14.031 1 98.38 183 VAL A O 1
ATOM 1464 N N . ILE A 1 184 ? -1.506 -3.104 -15.281 1 95.69 184 ILE A N 1
ATOM 1465 C CA . ILE A 1 184 ? -1.019 -3.859 -16.422 1 95.69 184 ILE A CA 1
ATOM 1466 C C . ILE A 1 184 ? -1.008 -2.967 -17.672 1 95.69 184 ILE A C 1
ATOM 1468 O O . ILE A 1 184 ? -1.92 -2.162 -17.875 1 95.69 184 ILE A O 1
ATOM 1472 N N . THR A 1 185 ? -0.013 -3.09 -18.422 1 97.25 185 THR A N 1
ATOM 1473 C CA . THR A 1 185 ? 0.108 -2.266 -19.625 1 97.25 185 THR A CA 1
ATOM 1474 C C . THR A 1 185 ? -0.194 -3.082 -20.875 1 97.25 185 THR A C 1
ATOM 1476 O O . THR A 1 185 ? 0.307 -4.199 -21.031 1 97.25 185 THR A O 1
ATOM 1479 N N . ALA A 1 186 ? -1.086 -2.578 -21.703 1 96.31 186 ALA A N 1
ATOM 1480 C CA . ALA A 1 186 ? -1.335 -3.141 -23.016 1 96.31 186 ALA A CA 1
ATOM 1481 C C . ALA A 1 186 ? -0.582 -2.365 -24.094 1 96.31 186 ALA A C 1
ATOM 1483 O O . ALA A 1 186 ? -0.702 -1.142 -24.188 1 96.31 186 ALA A O 1
ATOM 1484 N N . GLN A 1 187 ? 0.216 -3.117 -24.828 1 94.06 187 GLN A N 1
ATOM 1485 C CA . GLN A 1 187 ? 0.988 -2.477 -25.891 1 94.06 187 GLN A CA 1
ATOM 1486 C C . GLN A 1 187 ? 0.716 -3.131 -27.25 1 94.06 187 GLN A C 1
ATOM 1488 O O . GLN A 1 187 ? 0.38 -4.316 -27.312 1 94.06 187 GLN A O 1
ATOM 1493 N N . MET B 1 1 ? -12.445 69.938 37.031 1 49.62 1 MET B N 1
ATOM 1494 C CA . MET B 1 1 ? -12.719 68.625 37.625 1 49.62 1 MET B CA 1
ATOM 1495 C C . MET B 1 1 ? -13.258 67.625 36.594 1 49.62 1 MET B C 1
ATOM 1497 O O . MET B 1 1 ? -13.125 66.438 36.75 1 49.62 1 MET B O 1
ATOM 1501 N N . LYS B 1 2 ? -13.93 68.312 35.594 1 64.19 2 LYS B N 1
ATOM 1502 C CA . LYS B 1 2 ? -14.602 67.5 34.594 1 64.19 2 LYS B CA 1
ATOM 1503 C C . LYS B 1 2 ? -13.594 66.875 33.594 1 64.19 2 LYS B C 1
ATOM 1505 O O . LYS B 1 2 ? -13.758 65.75 33.156 1 64.19 2 LYS B O 1
ATOM 1510 N N . PHE B 1 3 ? -12.617 67.812 33.312 1 59.5 3 PHE B N 1
ATOM 1511 C CA . PHE B 1 3 ? -11.633 67.375 32.344 1 59.5 3 PHE B CA 1
ATOM 1512 C C . PHE B 1 3 ? -10.805 66.188 32.938 1 59.5 3 PHE B C 1
ATOM 1514 O O . PHE B 1 3 ? -10.438 65.25 32.219 1 59.5 3 PHE B O 1
ATOM 1521 N N . ARG B 1 4 ? -10.531 66.25 34.25 1 63 4 ARG B N 1
ATOM 1522 C CA . ARG B 1 4 ? -9.789 65.188 34.938 1 63 4 ARG B CA 1
ATOM 1523 C C . ARG B 1 4 ? -10.594 63.906 34.938 1 63 4 ARG B C 1
ATOM 1525 O O . ARG B 1 4 ? -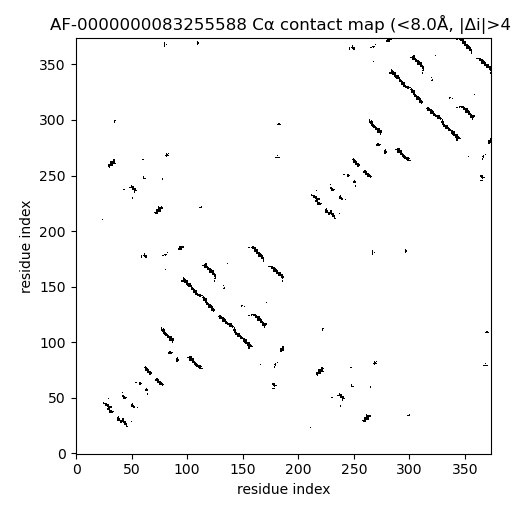10.031 62.812 34.75 1 63 4 ARG B O 1
ATOM 1532 N N . ARG B 1 5 ? -11.867 63.969 35 1 65.56 5 ARG B N 1
ATOM 1533 C CA . ARG B 1 5 ? -12.734 62.812 35 1 65.56 5 ARG B CA 1
ATOM 1534 C C . ARG B 1 5 ? -12.812 62.188 33.594 1 65.56 5 ARG B C 1
ATOM 1536 O O . ARG B 1 5 ? -12.805 60.969 33.438 1 65.56 5 ARG B O 1
ATOM 1543 N N . LEU B 1 6 ? -12.789 63.125 32.594 1 62.47 6 LEU B N 1
ATOM 1544 C CA . LEU B 1 6 ? -12.867 62.625 31.234 1 62.47 6 LEU B CA 1
ATOM 1545 C C . LEU B 1 6 ? -11.578 61.906 30.844 1 62.47 6 LEU B C 1
ATOM 1547 O O . LEU B 1 6 ? -11.609 60.875 30.188 1 62.47 6 LEU B O 1
ATOM 1551 N N . LEU B 1 7 ? -10.469 62.5 31.312 1 60.75 7 LEU B N 1
ATOM 1552 C CA . LEU B 1 7 ? -9.172 61.906 31.031 1 60.75 7 LEU B CA 1
ATOM 1553 C C . LEU B 1 7 ? -9.039 60.562 31.734 1 60.75 7 LEU B C 1
ATOM 1555 O O . LEU B 1 7 ? -8.508 59.594 31.172 1 60.75 7 LEU B O 1
ATOM 1559 N N . VAL B 1 8 ? -9.57 60.5 32.969 1 62.78 8 VAL B N 1
ATOM 1560 C CA . VAL B 1 8 ? -9.57 59.25 33.688 1 62.78 8 VAL B CA 1
ATOM 1561 C C . VAL B 1 8 ? -10.484 58.25 33 1 62.78 8 VAL B C 1
ATOM 1563 O O . VAL B 1 8 ? -10.133 57.062 32.875 1 62.78 8 VAL B O 1
ATOM 1566 N N . LEU B 1 9 ? -11.531 58.688 32.469 1 61.91 9 LEU B N 1
ATOM 1567 C CA . LEU B 1 9 ? -12.438 57.812 31.734 1 61.91 9 LEU B CA 1
ATOM 1568 C C . LEU B 1 9 ? -11.797 57.312 30.438 1 61.91 9 LEU B C 1
ATOM 1570 O O . LEU B 1 9 ? -11.938 56.156 30.078 1 61.91 9 LEU B O 1
ATOM 1574 N N . LEU B 1 10 ? -11.125 58.25 29.797 1 58.03 10 LEU B N 1
ATOM 1575 C CA . LEU B 1 10 ? -10.445 57.875 28.562 1 58.03 10 LEU B CA 1
ATOM 1576 C C . LEU B 1 10 ? -9.305 56.906 28.844 1 58.03 10 LEU B C 1
ATOM 1578 O O . LEU B 1 10 ? -9.086 55.969 28.094 1 58.03 10 LEU B O 1
ATOM 1582 N N . LEU B 1 11 ? -8.609 57.094 30 1 56.34 11 LEU B N 1
ATOM 1583 C CA . LEU B 1 11 ? -7.543 56.188 30.406 1 56.34 11 LEU B CA 1
ATOM 1584 C C . LEU B 1 11 ? -8.109 54.812 30.781 1 56.34 11 LEU B C 1
ATOM 1586 O O . LEU B 1 11 ? -7.527 53.781 30.438 1 56.34 11 LEU B O 1
ATOM 1590 N N . VAL B 1 12 ? -9.273 54.781 31.438 1 57.53 12 VAL B N 1
ATOM 1591 C CA . VAL B 1 12 ? -9.906 53.531 31.812 1 57.53 12 VAL B CA 1
ATOM 1592 C C . VAL B 1 12 ? -10.422 52.812 30.562 1 57.53 12 VAL B C 1
ATOM 1594 O O . VAL B 1 12 ? -10.305 51.594 30.438 1 57.53 12 VAL B O 1
ATOM 1597 N N . MET B 1 13 ? -10.938 53.562 29.578 1 54.31 13 MET B N 1
ATOM 1598 C CA . MET B 1 13 ? -11.438 52.938 28.359 1 54.31 13 MET B CA 1
ATOM 1599 C C . MET B 1 13 ? -10.297 52.406 27.5 1 54.31 13 MET B C 1
ATOM 1601 O O . MET B 1 13 ? -10.469 51.469 26.719 1 54.31 13 MET B O 1
ATOM 1605 N N . SER B 1 14 ? -9.172 53.188 27.438 1 48.66 14 SER B N 1
ATOM 1606 C CA . SER B 1 14 ? -8.062 52.688 26.641 1 48.66 14 SER B CA 1
ATOM 1607 C C . SER B 1 14 ? -7.555 51.344 27.172 1 48.66 14 SER B C 1
ATOM 1609 O O . SER B 1 14 ? -6.969 50.562 26.422 1 48.66 14 SER B O 1
ATOM 1611 N N . LEU B 1 15 ? -7.652 51.156 28.453 1 45.88 15 LEU B N 1
ATOM 1612 C CA . LEU B 1 15 ? -7.215 49.844 28.984 1 45.88 15 LEU B CA 1
ATOM 1613 C C . LEU B 1 15 ? -8.148 48.75 28.547 1 45.88 15 LEU B C 1
ATOM 1615 O O . LEU B 1 15 ? -7.879 47.562 28.781 1 45.88 15 LEU B O 1
ATOM 1619 N N . TRP B 1 16 ? -9.383 49.062 28.203 1 42.81 16 TRP B N 1
ATOM 1620 C CA . TRP B 1 16 ? -10.148 47.969 27.609 1 42.81 16 TRP B CA 1
ATOM 1621 C C . TRP B 1 16 ? -9.555 47.562 26.266 1 42.81 16 TRP B C 1
ATOM 1623 O O . TRP B 1 16 ? -9.891 48.156 25.219 1 42.81 16 TRP B O 1
ATOM 1633 N N . GLY B 1 17 ? -8.273 47.781 26.125 1 38.22 17 GLY B N 1
ATOM 1634 C CA . GLY B 1 17 ? -7.531 47.25 25 1 38.22 17 GLY B CA 1
ATOM 1635 C C . GLY B 1 17 ? -8.109 45.969 24.453 1 38.22 17 GLY B C 1
ATOM 1636 O O . GLY B 1 17 ? -8.781 45.219 25.188 1 38.22 17 GLY B O 1
ATOM 1637 N N . GLY B 1 18 ? -8.414 45.969 23.156 1 37.72 18 GLY B N 1
ATOM 1638 C CA . GLY B 1 18 ? -8.797 44.938 22.203 1 37.72 18 GLY B CA 1
ATOM 1639 C C . GLY B 1 18 ? -8.141 43.594 22.484 1 37.72 18 GLY B C 1
ATOM 1640 O O . GLY B 1 18 ? -6.926 43.438 22.344 1 37.72 18 GLY B O 1
ATOM 1641 N N . THR B 1 19 ? -8.531 42.906 23.562 1 38.94 19 THR B N 1
ATOM 1642 C CA . THR B 1 19 ? -8.258 41.5 23.453 1 38.94 19 THR B CA 1
ATOM 1643 C C . THR B 1 19 ? -8.484 41 22.016 1 38.94 19 THR B C 1
ATOM 1645 O O . THR B 1 19 ? -9.625 40.938 21.562 1 38.94 19 THR B O 1
ATOM 1648 N N . MET B 1 20 ? -7.75 41.594 21.109 1 36.03 20 MET B N 1
ATOM 1649 C CA . MET B 1 20 ? -7.754 40.812 19.875 1 36.03 20 MET B CA 1
ATOM 1650 C C . MET B 1 20 ? -7.734 39.312 20.172 1 36.03 20 MET B C 1
ATOM 1652 O O . MET B 1 20 ? -6.816 38.812 20.828 1 36.03 20 MET B O 1
ATOM 1656 N N . MET B 1 21 ? -8.875 38.781 20.5 1 34.78 21 MET B N 1
ATOM 1657 C CA . MET B 1 21 ? -8.977 37.344 20.359 1 34.78 21 MET B CA 1
ATOM 1658 C C . MET B 1 21 ? -8.258 36.844 19.094 1 34.78 21 MET B C 1
ATOM 1660 O O . MET B 1 21 ? -8.711 37.125 17.984 1 34.78 21 MET B O 1
ATOM 1664 N N . PHE B 1 22 ? -6.992 37.094 19.031 1 35.5 22 PHE B N 1
ATOM 1665 C CA . PHE B 1 22 ? -6.34 36.25 18.047 1 35.5 22 PHE B CA 1
ATOM 1666 C C . PHE B 1 22 ? -6.926 34.844 18.062 1 35.5 22 PHE B C 1
ATOM 1668 O O . PHE B 1 22 ? -6.871 34.156 19.094 1 35.5 22 PHE B O 1
ATOM 1675 N N . ALA B 1 23 ? -8.055 34.688 17.562 1 38.66 23 ALA B N 1
ATOM 1676 C CA . ALA B 1 23 ? -8.344 33.281 17.219 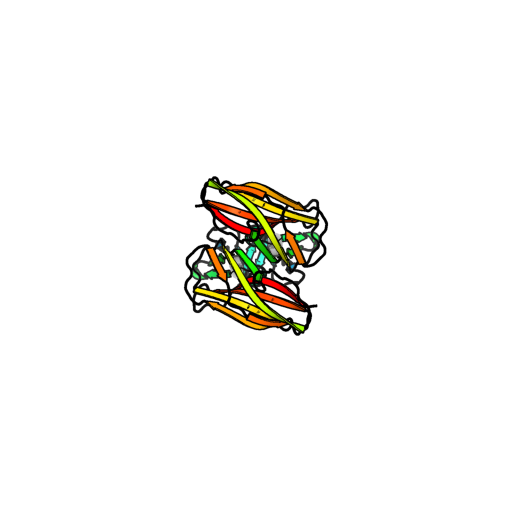1 38.66 23 ALA B CA 1
ATOM 1677 C C . ALA B 1 23 ? -7.102 32.594 16.656 1 38.66 23 ALA B C 1
ATOM 1679 O O . ALA B 1 23 ? -6.609 32.969 15.594 1 38.66 23 ALA B O 1
ATOM 1680 N N . ASP B 1 24 ? -5.969 32.5 17.25 1 43.56 24 ASP B N 1
ATOM 1681 C CA . ASP B 1 24 ? -4.926 31.578 16.812 1 43.56 24 ASP B CA 1
ATOM 1682 C C . ASP B 1 24 ? -5.535 30.328 16.172 1 43.56 24 ASP B C 1
ATOM 1684 O O . ASP B 1 24 ? -6.285 29.594 16.812 1 43.56 24 ASP B O 1
ATOM 1688 N N . SER B 1 25 ? -6.074 30.469 15.008 1 50.41 25 SER B N 1
ATOM 1689 C CA . SER B 1 25 ? -6.477 29.234 14.328 1 50.41 25 SER B CA 1
ATOM 1690 C C . SER B 1 25 ? -5.527 28.094 14.656 1 50.41 25 SER B C 1
ATOM 1692 O O . SER B 1 25 ? -4.562 27.859 13.93 1 50.41 25 SER B O 1
ATOM 1694 N N . ALA B 1 26 ? -5 28.062 15.914 1 57.44 26 ALA B N 1
ATOM 1695 C CA . ALA B 1 26 ? -4.082 27.031 16.406 1 57.44 26 ALA B CA 1
ATOM 1696 C C . ALA B 1 26 ? -4.531 25.641 15.961 1 57.44 26 ALA B C 1
ATOM 1698 O O . ALA B 1 26 ? -5.723 25.328 15.992 1 57.44 26 ALA B O 1
ATOM 1699 N N . ALA B 1 27 ? -3.67 25.016 15.18 1 68.25 27 ALA B N 1
ATOM 1700 C CA . ALA B 1 27 ? -3.881 23.625 14.812 1 68.25 27 ALA B CA 1
ATOM 1701 C C . ALA B 1 27 ? -4.289 22.781 16.031 1 68.25 27 ALA B C 1
ATOM 1703 O O . ALA B 1 27 ? -3.68 22.891 17.094 1 68.25 27 ALA B O 1
ATOM 1704 N N . GLN B 1 28 ? -5.57 22.344 16.047 1 85.62 28 GLN B N 1
ATOM 1705 C CA . GLN B 1 28 ? -6.07 21.422 17.062 1 85.62 28 GLN B CA 1
ATOM 1706 C C . GLN B 1 28 ? -5.48 20.031 16.875 1 85.62 28 GLN B C 1
ATOM 1708 O O . GLN B 1 28 ? -5.418 19.516 15.758 1 85.62 28 GLN B O 1
ATOM 1713 N N . LYS B 1 29 ? -5.004 19.5 17.969 1 90.69 29 LYS B N 1
ATOM 1714 C CA . LYS B 1 29 ? -4.461 18.141 17.906 1 90.69 29 LYS B CA 1
ATOM 1715 C C . LYS B 1 29 ? -5.562 17.125 17.641 1 90.69 29 LYS B C 1
ATOM 1717 O O . LYS B 1 29 ? -6.676 17.25 18.156 1 90.69 29 LYS B O 1
ATOM 1722 N N . VAL B 1 30 ? -5.215 16.234 16.844 1 94.94 30 VAL B N 1
ATOM 1723 C CA . VAL B 1 30 ? -6.125 15.148 16.484 1 94.94 30 VAL B CA 1
ATOM 1724 C C . VAL B 1 30 ? -5.504 13.805 16.859 1 94.94 30 VAL B C 1
ATOM 1726 O O . VAL B 1 30 ? -4.309 13.586 16.656 1 94.94 30 VAL B O 1
ATOM 1729 N N . ARG B 1 31 ? -6.352 12.914 17.453 1 96.5 31 ARG B N 1
ATOM 1730 C CA . ARG B 1 31 ? -5.895 11.555 17.719 1 96.5 31 ARG B CA 1
ATOM 1731 C C . ARG B 1 31 ? -5.816 10.742 16.438 1 96.5 31 ARG B C 1
ATOM 1733 O O . ARG B 1 31 ? -6.699 10.836 15.578 1 96.5 31 ARG B O 1
ATOM 1740 N N . VAL B 1 32 ? -4.738 9.977 16.328 1 96.88 32 VAL B N 1
ATOM 1741 C CA . VAL B 1 32 ? -4.531 9.18 15.133 1 96.88 32 VAL B CA 1
ATOM 1742 C C . VAL B 1 32 ? -4.348 7.711 15.5 1 96.88 32 VAL B C 1
ATOM 1744 O O . VAL B 1 32 ? -3.479 7.371 16.312 1 96.88 32 VAL B O 1
ATOM 1747 N N . ILE B 1 33 ? -5.188 6.859 15 1 97.19 33 ILE B N 1
ATOM 1748 C CA . ILE B 1 33 ? -5.078 5.414 15.148 1 97.19 33 ILE B CA 1
ATOM 1749 C C . ILE B 1 33 ? -4.742 4.781 13.797 1 97.19 33 ILE B C 1
ATOM 1751 O O . ILE B 1 33 ? -5.5 4.918 12.836 1 97.19 33 ILE B O 1
ATOM 1755 N N . LEU B 1 34 ? -3.588 4.18 13.664 1 96.94 34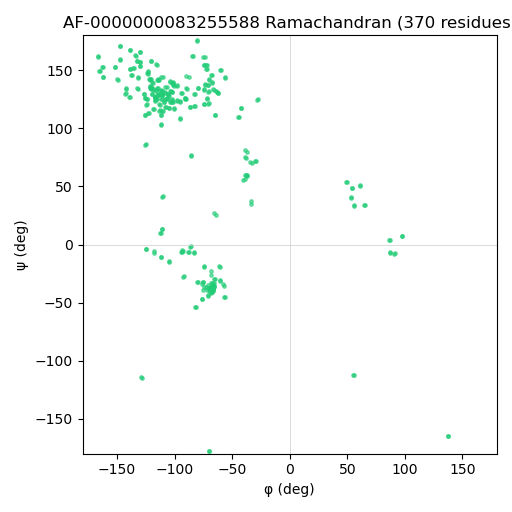 LEU B N 1
ATOM 1756 C CA . LEU B 1 34 ? -3.127 3.51 12.453 1 96.94 34 LEU B CA 1
ATOM 1757 C C . LEU B 1 34 ? -3.035 2.002 12.672 1 96.94 34 LEU B C 1
ATOM 1759 O O . LEU B 1 34 ? -2.176 1.528 13.414 1 96.94 34 LEU B O 1
ATOM 1763 N N . ASN B 1 35 ? -3.955 1.345 11.977 1 97.44 35 ASN B N 1
ATOM 1764 C CA . ASN B 1 35 ? -4.012 -0.107 12.117 1 97.44 35 ASN B CA 1
ATOM 1765 C C . ASN B 1 35 ? -4.105 -0.528 13.578 1 97.44 35 ASN B C 1
ATOM 1767 O O . ASN B 1 35 ? -3.377 -1.419 14.023 1 97.44 35 ASN B O 1
ATOM 1771 N N . GLY B 1 36 ? -4.879 0.187 14.32 1 95.25 36 GLY B N 1
ATOM 1772 C CA . GLY B 1 36 ? -5.195 -0.186 15.688 1 95.25 36 GLY B CA 1
ATOM 1773 C C . GLY B 1 36 ? -4.234 0.399 16.703 1 95.25 36 GLY B C 1
ATOM 1774 O O . GLY B 1 36 ? -4.453 0.292 17.906 1 95.25 36 GLY B O 1
ATOM 1775 N N . THR B 1 37 ? -3.197 1 16.266 1 96 37 THR B N 1
ATOM 1776 C CA . THR B 1 37 ? -2.199 1.574 17.172 1 96 37 THR B CA 1
ATOM 1777 C C . THR B 1 37 ? -2.275 3.098 17.156 1 96 37 THR B C 1
ATOM 1779 O O . THR B 1 37 ? -2.238 3.719 16.094 1 96 37 THR B O 1
ATOM 1782 N N . GLU B 1 38 ? -2.303 3.654 18.344 1 96.56 38 GLU B N 1
ATOM 1783 C CA . GLU B 1 38 ? -2.346 5.109 18.438 1 96.56 38 GLU B CA 1
ATOM 1784 C C . GLU B 1 38 ? -0.961 5.719 18.234 1 96.56 38 GLU B C 1
ATOM 1786 O O . GLU B 1 38 ? 0.026 5.223 18.781 1 96.56 38 GLU B O 1
ATOM 1791 N N . LEU B 1 39 ? -0.933 6.75 17.422 1 95.81 39 LEU B N 1
ATOM 1792 C CA . LEU B 1 39 ? 0.314 7.465 17.172 1 95.81 39 LEU B CA 1
ATOM 1793 C C . LEU B 1 39 ? 0.374 8.758 17.984 1 95.81 39 LEU B C 1
ATOM 1795 O O . LEU B 1 39 ? -0.61 9.492 18.062 1 95.81 39 LEU B O 1
ATOM 1799 N N . ASP B 1 40 ? 1.548 8.961 18.516 1 92.94 40 ASP B N 1
ATOM 1800 C CA . ASP B 1 40 ? 1.724 10.164 19.312 1 92.94 40 ASP B CA 1
ATOM 1801 C C . ASP B 1 40 ? 2.006 11.375 18.438 1 92.94 40 ASP B C 1
ATOM 1803 O O . ASP B 1 40 ? 2.875 11.328 17.562 1 92.94 40 ASP B O 1
ATOM 1807 N N . ASP B 1 41 ? 1.229 12.445 18.688 1 90.25 41 ASP B N 1
ATOM 1808 C CA . ASP B 1 41 ? 1.486 13.742 18.078 1 90.25 41 ASP B CA 1
ATOM 1809 C C . ASP B 1 41 ? 1.57 13.633 16.562 1 90.25 41 ASP B C 1
ATOM 1811 O O . ASP B 1 41 ? 2.482 14.18 15.938 1 90.25 41 ASP B O 1
ATOM 1815 N N . ALA B 1 42 ? 0.557 12.953 16.016 1 93.38 42 ALA B N 1
ATOM 1816 C CA . ALA B 1 42 ? 0.675 12.633 14.594 1 93.38 42 ALA B CA 1
ATOM 1817 C C . ALA B 1 42 ? -0.351 13.406 13.773 1 93.38 42 ALA B C 1
ATOM 1819 O O . ALA B 1 42 ? -0.285 13.422 12.539 1 93.38 42 ALA B O 1
ATOM 1820 N N . GLY B 1 43 ? -1.25 14.016 14.398 1 94.88 43 GLY B N 1
ATOM 1821 C CA . GLY B 1 43 ? -2.312 14.641 13.625 1 94.88 43 GLY B CA 1
ATOM 1822 C C . GLY B 1 43 ? -2.691 16.016 14.133 1 94.88 43 GLY B C 1
ATOM 1823 O O . GLY B 1 43 ? -2.656 16.281 15.336 1 94.88 43 GLY B O 1
ATOM 1824 N N . ILE B 1 44 ? -3.072 16.906 13.164 1 93.25 44 ILE B N 1
ATOM 1825 C CA . ILE B 1 44 ? -3.594 18.234 13.484 1 93.25 44 ILE B CA 1
ATOM 1826 C C . ILE B 1 44 ? -4.773 18.562 12.578 1 93.25 44 ILE B C 1
ATOM 1828 O O . ILE B 1 44 ? -4.918 17.969 11.5 1 93.25 44 ILE B O 1
ATOM 1832 N N . MET B 1 45 ? -5.598 19.328 13.086 1 91.69 45 MET B N 1
ATOM 1833 C CA . MET B 1 45 ? -6.684 19.891 12.289 1 91.69 45 MET B CA 1
ATOM 1834 C C . MET B 1 45 ? -6.461 21.375 12.031 1 91.69 45 MET B C 1
ATOM 1836 O O . MET B 1 45 ? -6.152 22.125 12.961 1 91.69 45 MET B O 1
ATOM 1840 N N . SER B 1 46 ? -6.484 21.734 10.781 1 86.31 46 SER B N 1
ATOM 1841 C CA . SER B 1 46 ? -6.348 23.125 10.359 1 86.31 46 SER B CA 1
ATOM 1842 C C . SER B 1 46 ? -7.305 23.453 9.219 1 86.31 46 SER B C 1
ATOM 1844 O O . SER B 1 46 ? -7.367 22.719 8.227 1 86.31 46 SER B O 1
ATOM 1846 N N . GLU B 1 47 ? -8.102 24.547 9.422 1 83.38 47 GLU B N 1
ATOM 1847 C CA . GLU B 1 47 ? -9.016 25.016 8.398 1 83.38 47 GLU B CA 1
ATOM 1848 C C . GLU B 1 47 ? -9.977 23.922 7.961 1 83.38 47 GLU B C 1
ATOM 1850 O O . GLU B 1 47 ? -10.203 23.719 6.762 1 83.38 47 GLU B O 1
ATOM 1855 N N . GLY B 1 48 ? -10.344 23.094 8.797 1 84.12 48 GLY B N 1
ATOM 1856 C CA . GLY B 1 48 ? -11.359 22.094 8.523 1 84.12 48 GLY B CA 1
ATOM 1857 C C . GLY B 1 48 ? -10.805 20.828 7.906 1 84.12 48 GLY B C 1
ATOM 1858 O O . GLY B 1 48 ? -11.555 19.906 7.578 1 84.12 48 GLY B O 1
ATOM 1859 N N . LYS B 1 49 ? -9.492 20.781 7.773 1 89.44 49 LYS B N 1
ATOM 1860 C CA . LYS B 1 49 ? -8.844 19.609 7.219 1 89.44 49 LYS B CA 1
ATOM 1861 C C . LYS B 1 49 ? -7.98 18.906 8.266 1 89.44 49 LYS B C 1
ATOM 1863 O O . LYS B 1 49 ? -7.387 19.562 9.125 1 89.44 49 LYS B O 1
ATOM 1868 N N . THR B 1 50 ? -8.031 17.609 8.195 1 93.44 50 THR B N 1
ATOM 1869 C CA . THR B 1 50 ? -7.164 16.812 9.055 1 93.44 50 THR B CA 1
ATOM 1870 C C . THR B 1 50 ? -5.836 16.516 8.359 1 93.44 50 THR B C 1
ATOM 1872 O O . THR B 1 50 ? -5.816 16.047 7.227 1 93.44 50 THR B O 1
ATOM 1875 N N . TYR B 1 51 ? -4.758 16.859 9.023 1 94.38 51 TYR B N 1
ATOM 1876 C CA . TYR B 1 51 ? -3.404 16.656 8.516 1 94.38 51 TYR B CA 1
ATOM 1877 C C . TYR B 1 51 ? -2.643 15.664 9.391 1 94.38 51 TYR B C 1
ATOM 1879 O O . TYR B 1 51 ? -2.801 15.656 10.609 1 94.38 51 TYR B O 1
ATOM 1887 N N . LEU B 1 52 ? -1.856 14.836 8.719 1 95.62 52 LEU B N 1
ATOM 1888 C CA . LEU B 1 52 ? -1.068 13.852 9.445 1 95.62 52 LEU B CA 1
ATOM 1889 C C . LEU B 1 52 ? 0.419 14.016 9.156 1 95.62 52 LEU B C 1
ATOM 1891 O O . LEU B 1 52 ? 0.803 14.297 8.016 1 95.62 52 LEU B O 1
ATOM 1895 N N . ALA B 1 53 ? 1.214 13.812 10.18 1 94.56 53 ALA B N 1
ATOM 1896 C CA . ALA B 1 53 ? 2.664 13.836 10.008 1 94.56 53 ALA B CA 1
ATOM 1897 C C . ALA B 1 53 ? 3.127 12.695 9.109 1 94.56 53 ALA B C 1
ATOM 1899 O O . ALA B 1 53 ? 3.125 11.531 9.508 1 94.56 53 ALA B O 1
ATOM 1900 N N . ILE B 1 54 ? 3.602 12.969 7.941 1 92.5 54 ILE B N 1
ATOM 1901 C CA . ILE B 1 54 ? 3.742 11.977 6.883 1 92.5 54 ILE B CA 1
ATOM 1902 C C . ILE B 1 54 ? 4.934 11.07 7.184 1 92.5 54 ILE B C 1
ATOM 1904 O O . ILE B 1 54 ? 4.922 9.883 6.84 1 92.5 54 ILE B O 1
ATOM 1908 N N . ARG B 1 55 ? 5.988 11.594 7.832 1 89.56 55 ARG B N 1
ATOM 1909 C CA . ARG B 1 55 ? 7.164 10.773 8.086 1 89.56 55 ARG B CA 1
ATOM 1910 C C . ARG B 1 55 ? 6.836 9.625 9.039 1 89.56 55 ARG B C 1
ATOM 1912 O O . ARG B 1 55 ? 7.363 8.523 8.891 1 89.56 55 ARG B O 1
ATOM 1919 N N . GLN B 1 56 ? 5.863 9.852 9.93 1 90.81 56 GLN B N 1
ATOM 1920 C CA . GLN B 1 56 ? 5.465 8.828 10.891 1 90.81 56 GLN B CA 1
ATOM 1921 C C . GLN B 1 56 ? 4.641 7.734 10.211 1 90.81 56 GLN B C 1
ATOM 1923 O O . GLN B 1 56 ? 4.527 6.621 10.734 1 90.81 56 GLN B O 1
ATOM 1928 N N . LEU B 1 57 ? 4.102 8.031 9.055 1 92 57 LEU B N 1
ATOM 1929 C CA . LEU B 1 57 ? 3.158 7.109 8.43 1 92 57 LEU B CA 1
ATOM 1930 C C . LEU B 1 57 ? 3.811 6.363 7.27 1 92 57 LEU B C 1
ATOM 1932 O O . LEU B 1 57 ? 3.293 5.344 6.812 1 92 57 LEU B O 1
ATOM 1936 N N . ALA B 1 58 ? 4.941 6.84 6.812 1 93.38 58 ALA B N 1
ATOM 1937 C CA . ALA B 1 58 ? 5.508 6.457 5.523 1 93.38 58 ALA B CA 1
ATOM 1938 C C . ALA B 1 58 ? 5.699 4.945 5.434 1 93.38 58 ALA B C 1
ATOM 1940 O O . ALA B 1 58 ? 5.215 4.305 4.496 1 93.38 58 ALA B O 1
ATOM 1941 N N . ASN B 1 59 ? 6.23 4.348 6.445 1 91.75 59 ASN B N 1
ATOM 1942 C CA . ASN B 1 59 ? 6.512 2.918 6.406 1 91.75 59 ASN B CA 1
ATOM 1943 C C . ASN B 1 59 ? 5.227 2.094 6.453 1 91.75 59 ASN B C 1
ATOM 1945 O O . ASN B 1 59 ? 5.055 1.162 5.664 1 91.75 59 ASN B O 1
ATOM 1949 N N . THR B 1 60 ? 4.348 2.477 7.301 1 94.06 60 THR B N 1
ATOM 1950 C CA . THR B 1 60 ? 3.105 1.719 7.426 1 94.06 60 THR B CA 1
ATOM 1951 C C . THR B 1 60 ? 2.266 1.848 6.156 1 94.06 60 THR B C 1
ATOM 1953 O O . THR B 1 60 ? 1.614 0.889 5.738 1 94.06 60 THR B O 1
ATOM 1956 N N . LEU B 1 61 ? 2.354 3.002 5.547 1 95.56 61 LEU B N 1
ATOM 1957 C CA . LEU B 1 61 ? 1.602 3.225 4.316 1 95.56 61 LEU B CA 1
ATOM 1958 C C . LEU B 1 61 ? 2.383 2.734 3.104 1 95.56 61 LEU B C 1
ATOM 1960 O O . LEU B 1 61 ? 1.92 2.859 1.968 1 95.56 61 LEU B O 1
ATOM 1964 N N . GLN B 1 62 ? 3.604 2.229 3.354 1 98.06 62 GLN B N 1
ATOM 1965 C CA . GLN B 1 62 ? 4.418 1.574 2.336 1 98.06 62 GLN B CA 1
ATOM 1966 C C . GLN B 1 62 ? 4.734 2.527 1.186 1 98.06 62 GLN B C 1
ATOM 1968 O O . GLN B 1 62 ? 4.516 2.193 0.019 1 98.06 62 GLN B O 1
ATOM 1973 N N . SER B 1 63 ? 5.23 3.699 1.594 1 97.75 63 SER B N 1
ATOM 1974 C CA . SER B 1 63 ? 5.59 4.77 0.667 1 97.75 63 SER B CA 1
ATOM 1975 C C . SER B 1 63 ? 6.969 5.336 0.986 1 97.75 63 SER B C 1
ATOM 1977 O O . SER B 1 63 ? 7.484 5.145 2.088 1 97.75 63 SER B O 1
ATOM 1979 N N . ILE B 1 64 ? 7.586 5.941 0.028 1 97.94 64 ILE B N 1
ATOM 1980 C CA . ILE B 1 64 ? 8.844 6.66 0.196 1 97.94 64 ILE B CA 1
ATOM 1981 C C . ILE B 1 64 ? 8.578 8.164 0.243 1 97.94 64 ILE B C 1
ATOM 1983 O O . ILE B 1 64 ? 7.949 8.719 -0.66 1 97.94 64 ILE B O 1
ATOM 1987 N N . VAL B 1 65 ? 9.047 8.789 1.314 1 96.56 65 VAL B N 1
ATOM 1988 C CA . VAL B 1 65 ? 8.836 10.219 1.503 1 96.56 65 VAL B CA 1
ATOM 1989 C C . VAL B 1 65 ? 10.18 10.953 1.449 1 96.56 65 VAL B C 1
ATOM 1991 O O . VAL B 1 65 ? 11.125 10.57 2.137 1 96.56 65 VAL B O 1
ATOM 1994 N N . VAL B 1 66 ? 10.242 11.969 0.636 1 96 66 VAL B N 1
ATOM 1995 C CA . VAL B 1 66 ? 11.445 12.781 0.5 1 96 66 VAL B CA 1
ATOM 1996 C C . VAL B 1 66 ? 11.109 14.25 0.741 1 96 66 VAL B C 1
ATOM 1998 O O . VAL B 1 66 ? 10.203 14.797 0.106 1 96 66 VAL B O 1
ATOM 2001 N N . TRP B 1 67 ? 11.828 14.852 1.653 1 94.88 67 TRP B N 1
ATOM 2002 C CA . TRP B 1 67 ? 11.648 16.266 1.975 1 94.88 67 TRP B CA 1
ATOM 2003 C C . TRP B 1 67 ? 12.742 17.109 1.341 1 94.88 67 TRP B C 1
ATOM 2005 O O . TRP B 1 67 ? 13.93 16.781 1.435 1 94.88 67 TRP B O 1
ATOM 2015 N N . ASP B 1 68 ? 12.305 18.156 0.697 1 95 68 ASP B N 1
ATOM 2016 C CA . ASP B 1 68 ? 13.18 19.172 0.145 1 95 68 ASP B CA 1
ATOM 2017 C C . ASP B 1 68 ? 13.023 20.5 0.892 1 95 68 ASP B C 1
ATOM 2019 O O . ASP B 1 68 ? 12.086 21.266 0.626 1 95 68 ASP B O 1
ATOM 2023 N N . GLU B 1 69 ? 13.977 20.812 1.749 1 93.12 69 GLU B N 1
ATOM 2024 C CA . GLU B 1 69 ? 13.906 21.984 2.604 1 93.12 69 GLU B CA 1
ATOM 2025 C C . GLU B 1 69 ? 13.984 23.266 1.779 1 93.12 69 GLU B C 1
ATOM 2027 O O . GLU B 1 69 ? 13.273 24.234 2.064 1 93.12 69 GLU B O 1
ATOM 2032 N N . ASN B 1 70 ? 14.758 23.281 0.827 1 94.69 70 ASN B N 1
ATOM 2033 C CA . ASN B 1 70 ? 14.945 24.469 0.009 1 94.69 70 ASN B CA 1
ATOM 2034 C C . ASN B 1 70 ? 13.688 24.812 -0.784 1 94.69 70 ASN B C 1
ATOM 2036 O O . ASN B 1 70 ? 13.273 25.969 -0.84 1 94.69 70 ASN B O 1
ATOM 2040 N N . ALA B 1 71 ? 13.055 23.828 -1.289 1 95.12 71 ALA B N 1
ATOM 2041 C CA . ALA B 1 71 ? 11.875 24.047 -2.113 1 95.12 71 ALA B CA 1
ATOM 2042 C C . ALA B 1 71 ? 10.602 23.984 -1.271 1 95.12 71 ALA B C 1
ATOM 2044 O O . ALA B 1 71 ? 9.5 24.219 -1.78 1 95.12 71 ALA B O 1
ATOM 2045 N N . LYS B 1 72 ? 10.75 23.641 0.034 1 94 72 LYS B N 1
ATOM 2046 C CA . LYS B 1 72 ? 9.586 23.391 0.886 1 94 72 LYS B CA 1
ATOM 2047 C C . LYS B 1 72 ? 8.602 22.438 0.214 1 94 72 LYS B C 1
ATOM 2049 O O . LYS B 1 72 ? 7.41 22.734 0.122 1 94 72 LYS B O 1
ATOM 2054 N N . LYS B 1 73 ? 9.156 21.266 -0.199 1 96.38 73 LYS B N 1
ATOM 2055 C CA . LYS B 1 73 ? 8.43 20.281 -1.011 1 96.38 73 LYS B CA 1
ATOM 2056 C C . LYS B 1 73 ? 8.57 18.875 -0.44 1 96.38 73 LYS B C 1
ATOM 2058 O O . LYS B 1 73 ? 9.664 18.484 -0.033 1 96.38 73 LYS B O 1
ATOM 2063 N N . VAL B 1 74 ? 7.465 18.266 -0.4 1 96.56 74 VAL B N 1
ATOM 2064 C CA . VAL B 1 74 ? 7.473 16.859 -0.049 1 96.56 74 VAL B CA 1
ATOM 2065 C C . VAL B 1 74 ? 7.094 16.016 -1.269 1 96.56 74 VAL B C 1
ATOM 2067 O O . VAL B 1 74 ? 6.082 16.281 -1.922 1 96.56 74 VAL B O 1
ATOM 2070 N N . SER B 1 75 ? 7.949 15.047 -1.644 1 97 75 SER B N 1
ATOM 2071 C CA . SER B 1 75 ? 7.648 14.062 -2.674 1 97 75 SER B CA 1
ATOM 2072 C C . SER B 1 75 ? 7.352 12.695 -2.059 1 97 75 SER B C 1
ATOM 2074 O O . SER B 1 75 ? 8.094 12.219 -1.196 1 97 75 SER B O 1
ATOM 2076 N N . ILE B 1 76 ? 6.246 12.156 -2.484 1 97 76 ILE B N 1
ATOM 2077 C CA . ILE B 1 76 ? 5.844 10.836 -2.008 1 97 76 ILE B CA 1
ATOM 2078 C C . ILE B 1 76 ? 5.793 9.859 -3.18 1 97 76 ILE B C 1
ATOM 2080 O O . ILE B 1 76 ? 5.184 10.148 -4.211 1 97 76 ILE B O 1
ATOM 2084 N N . PHE B 1 77 ? 6.488 8.75 -3.014 1 97.81 77 PHE B N 1
ATOM 2085 C CA . PHE B 1 77 ? 6.457 7.668 -3.988 1 97.81 77 PHE B CA 1
ATOM 2086 C C . PHE B 1 77 ? 5.789 6.43 -3.402 1 97.81 77 PHE B C 1
ATOM 2088 O O . PHE B 1 77 ? 6.203 5.934 -2.352 1 97.81 77 PHE B O 1
ATOM 2095 N N . LYS B 1 78 ? 4.746 6.004 -4.016 1 98 78 LYS B N 1
ATOM 2096 C CA . LYS B 1 78 ? 3.984 4.816 -3.639 1 98 78 LYS B CA 1
ATOM 2097 C C . LYS B 1 78 ? 3.848 3.855 -4.816 1 98 78 LYS B C 1
ATOM 2099 O O . LYS B 1 78 ? 2.836 3.867 -5.52 1 98 78 LYS B O 1
ATOM 2104 N N . PRO B 1 79 ? 4.82 2.98 -5.027 1 98.38 79 PRO B N 1
ATOM 2105 C CA . PRO B 1 79 ? 4.656 1.947 -6.051 1 98.38 79 PRO B CA 1
ATOM 2106 C C . PRO B 1 79 ? 3.701 0.835 -5.625 1 98.38 79 PRO B C 1
ATOM 2108 O O . PRO B 1 79 ? 3.475 0.637 -4.43 1 98.38 79 PRO B O 1
ATOM 2111 N N . ASN B 1 80 ? 3.1 0.19 -6.594 1 98.69 80 ASN B N 1
ATOM 2112 C CA . ASN B 1 80 ? 2.396 -1.06 -6.32 1 98.69 80 ASN B CA 1
ATOM 2113 C C . ASN B 1 80 ? 3.357 -2.246 -6.285 1 98.69 80 ASN B C 1
ATOM 2115 O O . ASN B 1 80 ? 4.074 -2.496 -7.254 1 98.69 80 ASN B O 1
ATOM 2119 N N . VAL B 1 81 ? 3.428 -2.887 -5.188 1 98.81 81 VAL B N 1
ATOM 2120 C CA . VAL B 1 81 ? 4.281 -4.062 -5.062 1 98.81 81 VAL B CA 1
ATOM 2121 C C . VAL B 1 81 ? 3.457 -5.246 -4.559 1 98.81 81 VAL B C 1
ATOM 2123 O O . VAL B 1 81 ? 3.023 -5.262 -3.406 1 98.81 81 VAL B O 1
ATOM 2126 N N . HIS B 1 82 ? 3.244 -6.273 -5.426 1 98.88 82 HIS B N 1
ATOM 2127 C CA . HIS B 1 82 ? 2.482 -7.48 -5.117 1 98.88 82 HIS B CA 1
ATOM 2128 C C . HIS B 1 82 ? 3.402 -8.68 -4.941 1 98.88 82 HIS B C 1
ATOM 2130 O O . HIS B 1 82 ? 4.188 -9 -5.836 1 98.88 82 HIS B O 1
ATOM 2136 N N . MET B 1 83 ? 3.289 -9.367 -3.803 1 98.88 83 MET B N 1
ATOM 2137 C CA . MET B 1 83 ? 4.18 -10.484 -3.508 1 98.88 83 MET B CA 1
ATOM 2138 C C . MET B 1 83 ? 3.391 -11.773 -3.312 1 98.88 83 MET B C 1
ATOM 2140 O O . MET B 1 83 ? 2.344 -11.773 -2.664 1 98.88 83 MET B O 1
ATOM 2144 N N . PHE B 1 84 ? 3.887 -12.836 -3.955 1 98.44 84 PHE B N 1
ATOM 2145 C CA . PHE B 1 84 ? 3.443 -14.195 -3.67 1 98.44 84 PHE B CA 1
ATOM 2146 C C . PHE B 1 84 ? 4.621 -15.078 -3.266 1 98.44 84 PHE B C 1
ATOM 2148 O O . PHE B 1 84 ? 5.746 -14.859 -3.717 1 98.44 84 PHE B O 1
ATOM 2155 N N . LEU B 1 85 ? 4.336 -16.016 -2.453 1 98.19 85 LEU B N 1
ATOM 2156 C CA . LEU B 1 85 ? 5.332 -16.984 -2.035 1 98.19 85 LEU B CA 1
ATOM 2157 C C . LEU B 1 85 ? 5.051 -18.344 -2.67 1 98.19 85 LEU B C 1
ATOM 2159 O O . LEU B 1 85 ? 3.908 -18.812 -2.689 1 98.19 85 LEU B O 1
ATOM 2163 N N . PHE B 1 86 ? 6.086 -18.938 -3.148 1 97.44 86 PHE B N 1
ATOM 2164 C CA . PHE B 1 86 ? 5.934 -20.203 -3.875 1 97.44 86 PHE B CA 1
ATOM 2165 C C . PHE B 1 86 ? 6.836 -21.281 -3.287 1 97.44 86 PHE B C 1
ATOM 2167 O O . PHE B 1 86 ? 8.016 -21.031 -3.018 1 97.44 86 PHE B O 1
ATOM 2174 N N . GLN B 1 87 ? 6.32 -22.359 -3.021 1 95.31 87 GLN B N 1
ATOM 2175 C CA . GLN B 1 87 ? 7.074 -23.609 -2.928 1 95.31 87 GLN B CA 1
ATOM 2176 C C . GLN B 1 87 ? 7.023 -24.375 -4.242 1 95.31 87 GLN B C 1
ATOM 2178 O O . GLN B 1 87 ? 5.988 -24.938 -4.598 1 95.31 87 GLN B O 1
ATOM 2183 N N . ASP B 1 88 ? 8.156 -24.391 -4.926 1 91.38 88 ASP B N 1
ATOM 2184 C CA . ASP B 1 88 ? 8.141 -24.844 -6.316 1 91.38 88 ASP B CA 1
ATOM 2185 C C . ASP B 1 88 ? 7.141 -24.047 -7.145 1 91.38 88 ASP B C 1
ATOM 2187 O O . ASP B 1 88 ? 7.273 -22.828 -7.27 1 91.38 88 ASP B O 1
ATOM 2191 N N . SER B 1 89 ? 6.113 -24.625 -7.594 1 89.62 89 SER B N 1
ATOM 2192 C CA . SER B 1 89 ? 5.156 -23.906 -8.43 1 89.62 89 SER B CA 1
ATOM 2193 C C . SER B 1 89 ? 3.834 -23.688 -7.699 1 89.62 89 SER B C 1
ATOM 2195 O O . SER B 1 89 ? 2.854 -23.234 -8.297 1 89.62 89 SER B O 1
ATOM 2197 N N . THR B 1 90 ? 3.877 -23.922 -6.41 1 93.81 90 THR B N 1
ATOM 2198 C CA . THR B 1 90 ? 2.637 -23.844 -5.645 1 93.81 90 THR B CA 1
ATOM 2199 C C . THR B 1 90 ? 2.664 -22.641 -4.703 1 93.81 90 THR B C 1
ATOM 2201 O O . THR B 1 90 ? 3.619 -22.469 -3.943 1 93.81 90 THR B O 1
ATOM 2204 N N . ILE B 1 91 ? 1.664 -21.859 -4.762 1 95.69 91 ILE B N 1
ATOM 2205 C CA . ILE B 1 91 ? 1.526 -20.703 -3.889 1 95.69 91 ILE B CA 1
ATOM 2206 C C . ILE B 1 91 ? 1.226 -21.172 -2.465 1 95.69 91 ILE B C 1
ATOM 2208 O O . ILE B 1 91 ? 0.428 -22.094 -2.258 1 95.69 91 ILE B O 1
ATOM 2212 N N . PHE B 1 92 ? 1.838 -20.594 -1.524 1 94.06 92 PHE B N 1
ATOM 2213 C CA . PHE B 1 92 ? 1.479 -20.906 -0.148 1 94.06 92 PHE B CA 1
ATOM 2214 C C . PHE B 1 92 ? 1.323 -19.641 0.678 1 94.06 92 PHE B C 1
ATOM 2216 O O . PHE B 1 92 ? 1.722 -18.562 0.243 1 94.06 92 PHE B O 1
ATOM 2223 N N . GLY B 1 93 ? 0.651 -19.703 1.871 1 93.44 93 GLY B N 1
ATOM 2224 C CA . GLY B 1 93 ? 0.418 -18.656 2.846 1 93.44 93 GLY B CA 1
ATOM 2225 C C . GLY B 1 93 ? 0.812 -19.047 4.258 1 93.44 93 GLY B C 1
ATOM 2226 O O . GLY B 1 93 ? 1.941 -19.484 4.492 1 93.44 93 GLY B O 1
ATOM 2227 N N . ASN B 1 94 ? -0.095 -19.125 5.078 1 93.44 94 ASN B N 1
ATOM 2228 C CA . ASN B 1 94 ? 0.185 -19.5 6.461 1 93.44 94 ASN B CA 1
ATOM 2229 C C . ASN B 1 94 ? 0.832 -20.875 6.551 1 93.44 94 ASN B C 1
ATOM 2231 O O . ASN B 1 94 ? 0.625 -21.719 5.68 1 93.44 94 ASN B O 1
ATOM 2235 N N . VAL B 1 95 ? 1.647 -21.047 7.582 1 95.06 95 VAL B N 1
ATOM 2236 C CA . VAL B 1 95 ? 2.457 -22.266 7.688 1 95.06 95 VAL B CA 1
ATOM 2237 C C . VAL B 1 95 ? 2.291 -22.875 9.078 1 95.06 95 VAL B C 1
ATOM 2239 O O . VAL B 1 95 ? 1.736 -22.25 9.977 1 95.06 95 VAL B O 1
ATOM 2242 N N . ASN B 1 96 ? 2.762 -24.109 9.086 1 93.75 96 ASN B N 1
ATOM 2243 C CA . ASN B 1 96 ? 2.811 -24.766 10.398 1 93.75 96 ASN B CA 1
ATOM 2244 C C . ASN B 1 96 ? 4.141 -24.5 11.094 1 93.75 96 ASN B C 1
ATOM 2246 O O . ASN B 1 96 ? 5.203 -24.641 10.484 1 93.75 96 ASN B O 1
ATOM 2250 N N . LYS B 1 97 ? 3.994 -24.172 12.32 1 92.88 97 LYS B N 1
ATOM 2251 C CA . LYS B 1 97 ? 5.188 -23.953 13.133 1 92.88 97 LYS B CA 1
ATOM 2252 C C . LYS B 1 97 ? 6.094 -25.172 13.125 1 92.88 97 LYS B C 1
ATOM 2254 O O . LYS B 1 97 ? 5.613 -26.312 13.211 1 92.88 97 LYS B O 1
ATOM 2259 N N . GLY B 1 98 ? 7.34 -24.906 13.133 1 90.12 98 GLY B N 1
ATOM 2260 C CA . GLY B 1 98 ? 8.312 -25.984 13.234 1 90.12 98 GLY B CA 1
ATOM 2261 C C . GLY B 1 98 ? 8.688 -26.562 11.891 1 90.12 98 GLY B C 1
ATOM 2262 O O . GLY B 1 98 ? 9.609 -27.375 11.797 1 90.12 98 GLY B O 1
ATOM 2263 N N . ASN B 1 99 ? 8.039 -26.172 10.844 1 88.75 99 ASN B N 1
ATOM 2264 C CA . ASN B 1 99 ? 8.328 -26.688 9.516 1 88.75 99 ASN B CA 1
ATOM 2265 C C . ASN B 1 99 ? 9.422 -25.891 8.82 1 88.75 99 ASN B C 1
ATOM 2267 O O . ASN B 1 99 ? 9.562 -24.688 9.055 1 88.75 99 ASN B O 1
ATOM 2271 N N . LYS B 1 100 ? 10.109 -26.672 8.133 1 91.88 100 LYS B N 1
ATOM 2272 C CA . LYS B 1 100 ? 11.117 -26.094 7.258 1 91.88 100 LYS B CA 1
ATOM 2273 C C . LYS B 1 100 ? 10.57 -25.906 5.844 1 91.88 100 LYS B C 1
ATOM 2275 O O . LYS B 1 100 ? 9.984 -26.828 5.273 1 91.88 100 LYS B O 1
ATOM 2280 N N . TYR B 1 101 ? 10.781 -24.75 5.375 1 93.31 101 TYR B N 1
ATOM 2281 C CA . TYR B 1 101 ? 10.289 -24.438 4.039 1 93.31 101 TYR B CA 1
ATOM 2282 C C . TYR B 1 101 ? 11.43 -24.016 3.121 1 93.31 101 TYR B C 1
ATOM 2284 O O . TYR B 1 101 ? 12.367 -23.344 3.553 1 93.31 101 TYR B O 1
ATOM 2292 N N . THR B 1 102 ? 11.43 -24.531 1.984 1 96.69 102 THR B N 1
ATOM 2293 C CA . THR B 1 102 ? 12.172 -23.953 0.866 1 96.69 102 THR B CA 1
ATOM 2294 C C . THR B 1 102 ? 11.234 -23.25 -0.106 1 96.69 102 THR B C 1
ATOM 2296 O O . THR B 1 102 ? 10.344 -23.875 -0.687 1 96.69 102 THR B O 1
ATOM 2299 N N . PHE B 1 103 ? 11.422 -21.938 -0.249 1 97.81 103 PHE B N 1
ATOM 2300 C CA . PHE B 1 103 ? 10.445 -21.203 -1.046 1 97.81 103 PHE B CA 1
ATOM 2301 C C . PHE B 1 103 ? 11.117 -20.047 -1.779 1 97.81 103 PHE B C 1
ATOM 2303 O O . PHE B 1 103 ? 12.305 -19.781 -1.586 1 97.81 103 PHE B O 1
ATOM 2310 N N . LYS B 1 104 ? 10.328 -19.438 -2.674 1 98.19 104 LYS B N 1
ATOM 2311 C CA . LYS B 1 104 ? 10.711 -18.234 -3.418 1 98.19 104 LYS B CA 1
ATOM 2312 C C . LYS B 1 104 ? 9.695 -17.109 -3.215 1 98.19 104 LYS B C 1
ATOM 2314 O O . LYS B 1 104 ? 8.516 -17.375 -2.959 1 98.19 104 LYS B O 1
ATOM 2319 N N . VAL B 1 105 ? 10.234 -15.953 -3.236 1 98.5 105 VAL B N 1
ATOM 2320 C CA . VAL B 1 105 ? 9.375 -14.773 -3.254 1 98.5 105 VAL B CA 1
ATOM 2321 C C . VAL B 1 105 ? 9.305 -14.203 -4.672 1 98.5 105 VAL B C 1
ATOM 2323 O O . VAL B 1 105 ? 10.336 -13.984 -5.312 1 98.5 105 VAL B O 1
ATOM 2326 N N . PHE B 1 106 ? 8.156 -14.102 -5.191 1 98.44 106 PHE B N 1
ATOM 2327 C CA . PHE B 1 106 ? 7.906 -13.438 -6.465 1 98.44 106 PHE B CA 1
ATOM 2328 C C . PHE B 1 106 ? 7.195 -12.102 -6.25 1 98.44 106 PHE B C 1
ATOM 2330 O O . PHE B 1 106 ? 6.082 -12.07 -5.719 1 98.44 106 PHE B O 1
ATOM 2337 N N . ALA B 1 107 ? 7.801 -10.992 -6.637 1 98.75 107 ALA B N 1
ATOM 2338 C CA . ALA B 1 107 ? 7.227 -9.656 -6.523 1 98.75 107 ALA B CA 1
ATOM 2339 C C . ALA B 1 107 ? 7.008 -9.031 -7.895 1 98.75 107 ALA B C 1
ATOM 2341 O O . ALA B 1 107 ? 7.859 -9.148 -8.781 1 98.75 107 ALA B O 1
ATOM 2342 N N . GLN B 1 108 ? 5.883 -8.508 -8.094 1 98.31 108 GLN B N 1
ATOM 2343 C CA . GLN B 1 108 ? 5.582 -7.684 -9.258 1 98.31 108 GLN B CA 1
ATOM 2344 C C . GLN B 1 108 ? 5.426 -6.215 -8.875 1 98.31 108 GLN B C 1
ATOM 2346 O O . GLN B 1 108 ? 4.621 -5.879 -8.008 1 98.31 108 GLN B O 1
ATOM 2351 N N . VAL B 1 109 ? 6.18 -5.363 -9.453 1 98.56 109 VAL B N 1
ATOM 2352 C CA . VAL B 1 109 ? 6.18 -3.932 -9.164 1 98.56 109 VAL B CA 1
ATOM 2353 C C . VAL B 1 109 ? 5.613 -3.166 -10.359 1 98.56 109 VAL B C 1
ATOM 2355 O O . VAL B 1 109 ? 5.965 -3.447 -11.508 1 98.56 109 VAL B O 1
ATOM 2358 N N . ASP B 1 110 ? 4.703 -2.283 -10.062 1 98.44 110 ASP B N 1
ATOM 2359 C CA . ASP B 1 110 ? 4.227 -1.364 -11.094 1 98.44 110 ASP B CA 1
ATOM 2360 C C . ASP B 1 110 ? 4.051 0.045 -10.531 1 98.44 110 ASP B C 1
ATOM 2362 O O . ASP B 1 110 ? 4.238 0.27 -9.336 1 98.44 110 ASP B O 1
ATOM 2366 N N . SER B 1 111 ? 3.875 1.028 -11.43 1 97.75 111 SER B N 1
ATOM 2367 C CA . SER B 1 111 ? 3.629 2.424 -11.078 1 97.75 111 SER B CA 1
ATOM 2368 C C . SER B 1 111 ? 4.836 3.035 -10.367 1 97.75 111 SER B C 1
ATOM 2370 O O . SER B 1 111 ? 4.676 3.809 -9.422 1 97.75 111 SER B O 1
ATOM 2372 N N . LEU B 1 112 ? 5.977 2.588 -10.766 1 97.62 112 LEU B N 1
ATOM 2373 C CA . LEU B 1 112 ? 7.195 3.25 -10.312 1 97.62 112 LEU B CA 1
ATOM 2374 C C . LEU B 1 112 ? 7.387 4.578 -11.039 1 97.62 112 LEU B C 1
ATOM 2376 O O . LEU B 1 112 ? 7.539 4.609 -12.258 1 97.62 112 LEU B O 1
ATOM 2380 N N . THR B 1 113 ? 7.453 5.699 -10.32 1 97.62 113 THR B N 1
ATOM 2381 C CA . THR B 1 113 ? 7.492 7.02 -10.938 1 97.62 113 THR B CA 1
ATOM 2382 C C . THR B 1 113 ? 8.852 7.676 -10.719 1 97.62 113 THR B C 1
ATOM 2384 O O . THR B 1 113 ? 9 8.883 -10.914 1 97.62 113 THR B O 1
ATOM 2387 N N . THR B 1 114 ? 9.773 6.941 -10.242 1 97.31 114 THR B N 1
ATOM 2388 C CA . THR B 1 114 ? 11.148 7.406 -10.047 1 97.31 114 THR B CA 1
ATOM 2389 C C . THR B 1 114 ? 12.141 6.266 -10.25 1 97.31 114 THR B C 1
ATOM 2391 O O . THR B 1 114 ? 11.773 5.094 -10.156 1 97.31 114 THR B O 1
ATOM 2394 N N . ASP B 1 115 ? 13.383 6.613 -10.531 1 97.56 115 ASP B N 1
ATOM 2395 C CA . ASP B 1 115 ? 14.445 5.613 -10.57 1 97.56 115 ASP B CA 1
ATOM 2396 C C . ASP B 1 115 ? 14.711 5.047 -9.172 1 97.56 115 ASP B C 1
ATOM 2398 O O . ASP B 1 115 ? 14.609 5.762 -8.18 1 97.56 115 ASP B O 1
ATOM 2402 N N . ILE B 1 116 ? 15.047 3.82 -9.188 1 98 116 ILE B N 1
ATOM 2403 C CA . ILE B 1 116 ? 15.438 3.16 -7.945 1 98 116 ILE B CA 1
ATOM 2404 C C . ILE B 1 116 ? 16.859 2.619 -8.07 1 98 116 ILE B C 1
ATOM 2406 O O . ILE B 1 116 ? 17.234 2.09 -9.117 1 98 116 ILE B O 1
ATOM 2410 N N . ALA B 1 117 ? 17.641 2.709 -7.004 1 98.44 117 ALA B N 1
ATOM 2411 C CA . ALA B 1 117 ? 19.047 2.314 -7.027 1 98.44 117 ALA B CA 1
ATOM 2412 C C . ALA B 1 117 ? 19.219 0.857 -6.605 1 98.44 117 ALA B C 1
ATOM 2414 O O . ALA B 1 117 ? 20.172 0.194 -7.012 1 98.44 117 ALA B O 1
ATOM 2415 N N . ALA B 1 118 ? 18.266 0.397 -5.781 1 98.5 118 ALA B N 1
ATOM 2416 C CA . ALA B 1 118 ? 18.406 -0.952 -5.234 1 98.5 118 ALA B CA 1
ATOM 2417 C C . ALA B 1 118 ? 17.062 -1.451 -4.688 1 98.5 118 ALA B C 1
ATOM 2419 O O . ALA B 1 118 ? 16.188 -0.653 -4.336 1 98.5 118 ALA B O 1
ATOM 2420 N N . VAL B 1 119 ? 16.844 -2.738 -4.664 1 98.75 119 VAL B N 1
ATOM 2421 C CA . VAL B 1 119 ? 15.703 -3.396 -4.027 1 98.75 119 VAL B CA 1
ATOM 2422 C C . VAL B 1 119 ? 16.203 -4.535 -3.139 1 98.75 119 VAL B C 1
ATOM 2424 O O . VAL B 1 119 ? 17.297 -5.062 -3.344 1 98.75 119 VAL B O 1
ATOM 2427 N N . LYS B 1 120 ? 15.406 -4.824 -2.139 1 98.62 120 LYS B N 1
ATOM 2428 C CA . LYS B 1 120 ? 15.719 -5.922 -1.227 1 98.62 120 LYS B CA 1
ATOM 2429 C C . LYS B 1 120 ? 14.445 -6.566 -0.685 1 98.62 120 LYS B C 1
ATOM 2431 O O . LYS B 1 120 ? 13.461 -5.875 -0.412 1 98.62 120 LYS B O 1
ATOM 2436 N N . VAL B 1 121 ? 14.516 -7.914 -0.562 1 98.81 121 VAL B N 1
ATOM 2437 C CA . VAL B 1 121 ? 13.469 -8.664 0.129 1 98.81 121 VAL B CA 1
ATOM 2438 C C . VAL B 1 121 ? 14.039 -9.297 1.394 1 98.81 121 VAL B C 1
ATOM 2440 O O . VAL B 1 121 ? 15.109 -9.914 1.358 1 98.81 121 VAL B O 1
ATOM 2443 N N . SER B 1 122 ? 13.398 -9.086 2.482 1 98.81 122 SER B N 1
ATOM 2444 C CA . SER B 1 122 ? 13.773 -9.688 3.758 1 98.81 122 SER B CA 1
ATOM 2445 C C . SER B 1 122 ? 12.57 -10.336 4.441 1 98.81 122 SER B C 1
ATOM 2447 O O . SER B 1 122 ? 11.422 -10.016 4.125 1 98.81 122 SER B O 1
ATOM 2449 N N . ILE B 1 123 ? 12.898 -11.266 5.301 1 98.62 123 ILE B N 1
ATOM 2450 C CA . ILE B 1 123 ? 11.867 -11.836 6.16 1 98.62 123 ILE B CA 1
ATOM 2451 C C . ILE B 1 123 ? 12.227 -11.602 7.625 1 98.62 123 ILE B C 1
ATOM 2453 O O . ILE B 1 123 ? 13.391 -11.711 8.016 1 98.62 123 ILE B O 1
ATOM 2457 N N . PHE B 1 124 ? 11.25 -11.172 8.406 1 98.69 124 PHE B N 1
ATOM 2458 C CA . PHE B 1 124 ? 11.391 -10.93 9.844 1 98.69 124 PHE B CA 1
ATOM 2459 C C . PHE B 1 124 ? 10.57 -11.938 10.641 1 98.69 124 PHE B C 1
ATOM 2461 O O . PHE B 1 124 ? 9.406 -12.18 10.336 1 98.69 124 PHE B O 1
ATOM 2468 N N . ASP B 1 125 ? 11.148 -12.523 11.625 1 97.94 125 ASP B N 1
ATOM 2469 C CA . ASP B 1 125 ? 10.406 -13.422 12.508 1 97.94 125 ASP B CA 1
ATOM 2470 C C . ASP B 1 125 ? 9.617 -12.641 13.555 1 97.94 125 ASP B C 1
ATOM 2472 O O . ASP B 1 125 ? 9.664 -11.414 13.586 1 97.94 125 ASP B O 1
ATOM 2476 N N . PRO B 1 126 ? 8.828 -13.297 14.367 1 97.62 126 PRO B N 1
ATOM 2477 C CA . PRO B 1 126 ? 7.969 -12.609 15.328 1 97.62 126 PRO B CA 1
ATOM 2478 C C . PRO B 1 126 ? 8.758 -11.766 16.328 1 97.62 126 PRO B C 1
ATOM 2480 O O . PRO B 1 126 ? 8.219 -10.82 16.906 1 97.62 126 PRO B O 1
ATOM 2483 N N . GLU B 1 127 ? 10.016 -12.023 16.484 1 97.31 127 GLU B N 1
ATOM 2484 C CA . GLU B 1 127 ? 10.852 -11.273 17.422 1 97.31 127 GLU B CA 1
ATOM 2485 C C . GLU B 1 127 ? 11.555 -10.109 16.734 1 97.31 127 GLU B C 1
ATOM 2487 O O . GLU B 1 127 ? 12.234 -9.32 17.391 1 97.31 127 GLU B O 1
ATOM 2492 N N . GLY B 1 128 ? 11.391 -10.086 15.445 1 97.19 128 GLY B N 1
ATOM 2493 C CA . GLY B 1 128 ? 11.945 -8.953 14.727 1 97.19 128 GLY B CA 1
ATOM 2494 C C . GLY B 1 128 ? 13.305 -9.234 14.117 1 97.19 128 GLY B C 1
ATOM 2495 O O . GLY B 1 128 ? 13.953 -8.336 13.586 1 97.19 128 GLY B O 1
ATOM 2496 N N . THR B 1 129 ? 13.719 -10.477 14.188 1 97.88 129 THR B N 1
ATOM 2497 C CA . THR B 1 129 ? 14.992 -10.828 13.578 1 97.88 129 THR B CA 1
ATOM 2498 C C . THR B 1 129 ? 14.867 -10.883 12.055 1 97.88 129 THR B C 1
ATOM 2500 O O . THR B 1 129 ? 13.977 -11.555 11.523 1 97.88 129 THR B O 1
ATOM 2503 N N . GLU B 1 130 ? 15.805 -10.281 11.391 1 98.44 130 GLU B N 1
ATOM 2504 C CA . GLU B 1 130 ? 15.766 -10.18 9.938 1 98.44 130 GLU B CA 1
ATOM 2505 C C . GLU B 1 130 ? 16.625 -11.258 9.289 1 98.44 130 GLU B C 1
ATOM 2507 O O . GLU B 1 130 ? 17.734 -11.531 9.75 1 98.44 130 GLU B O 1
ATOM 2512 N N . LYS B 1 131 ? 16.188 -11.859 8.289 1 98.31 131 LYS B N 1
ATOM 2513 C CA . LYS B 1 131 ? 16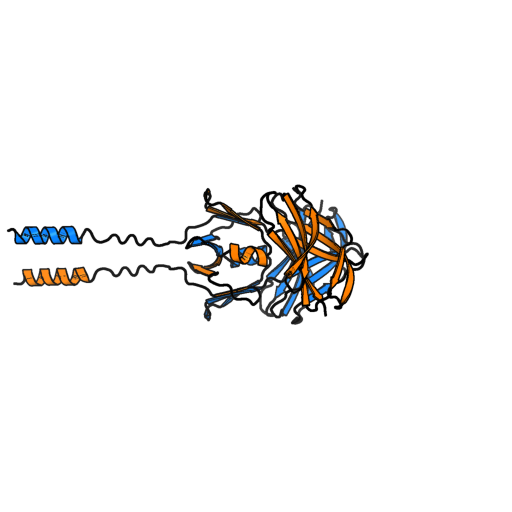.969 -12.594 7.305 1 98.31 131 LYS B CA 1
ATOM 2514 C C . LYS B 1 131 ? 16.812 -11.977 5.914 1 98.31 131 LYS B C 1
ATOM 2516 O O . LYS B 1 131 ? 15.703 -11.93 5.375 1 98.31 131 LYS B O 1
ATOM 2521 N N . ILE B 1 132 ? 17.891 -11.484 5.375 1 98.56 132 ILE B N 1
ATOM 2522 C CA . ILE B 1 132 ? 17.859 -10.984 4.004 1 98.56 132 ILE B CA 1
ATOM 2523 C C . ILE B 1 132 ? 17.734 -12.156 3.031 1 98.56 132 ILE B C 1
ATOM 2525 O O . ILE B 1 132 ? 18.562 -13.07 3.037 1 98.56 132 ILE B O 1
ATOM 2529 N N . ILE B 1 133 ? 16.703 -12.141 2.256 1 98.56 133 ILE B N 1
ATOM 2530 C CA . ILE B 1 133 ? 16.484 -13.195 1.276 1 98.56 133 ILE B CA 1
ATOM 2531 C C . ILE B 1 133 ? 17.312 -12.922 0.023 1 98.56 133 ILE B C 1
ATOM 2533 O O . ILE B 1 133 ? 18.062 -13.797 -0.428 1 98.56 133 ILE B O 1
ATOM 2537 N N . GLN B 1 134 ? 17.156 -11.703 -0.559 1 98.75 134 GLN B N 1
ATOM 2538 C CA . GLN B 1 134 ? 17.891 -11.328 -1.762 1 98.75 134 GLN B CA 1
ATOM 2539 C C . GLN B 1 134 ? 17.891 -9.82 -1.96 1 98.75 134 GLN B C 1
ATOM 2541 O O . GLN B 1 134 ? 16.906 -9.148 -1.646 1 98.75 134 GLN B O 1
ATOM 2546 N N . SER B 1 135 ? 18.922 -9.281 -2.43 1 98.12 135 SER B N 1
ATOM 2547 C CA . SER B 1 135 ? 19.031 -7.867 -2.77 1 98.12 135 SER B CA 1
ATOM 2548 C C . SER B 1 135 ? 19.625 -7.68 -4.164 1 98.12 135 SER B C 1
ATOM 2550 O O . SER B 1 135 ? 20.359 -8.539 -4.652 1 98.12 135 SER B O 1
ATOM 2552 N N . GLU B 1 136 ? 19.203 -6.75 -4.848 1 97.31 136 GLU B N 1
ATOM 2553 C CA . GLU B 1 136 ? 19.75 -6.309 -6.129 1 97.31 136 GLU B CA 1
ATOM 2554 C C . GLU B 1 136 ? 20.125 -4.828 -6.086 1 97.31 136 GLU B C 1
ATOM 2556 O O . GLU B 1 136 ? 19.281 -3.98 -5.777 1 97.31 136 GLU B O 1
ATOM 2561 N N . ASN B 1 137 ? 21.359 -4.512 -6.418 1 96.31 137 ASN B N 1
ATOM 2562 C CA . ASN B 1 137 ? 21.859 -3.146 -6.324 1 96.31 137 ASN B CA 1
ATOM 2563 C C . ASN B 1 137 ? 22.109 -2.543 -7.707 1 96.31 137 ASN B C 1
ATOM 2565 O O . ASN B 1 137 ? 23.172 -1.982 -7.961 1 96.31 137 ASN B O 1
ATOM 2569 N N . GLU B 1 138 ? 21.266 -2.791 -8.555 1 94.81 138 GLU B N 1
ATOM 2570 C CA . GLU B 1 138 ? 21.328 -2.199 -9.891 1 94.81 138 GLU B CA 1
ATOM 2571 C C . GLU B 1 138 ? 20.203 -1.187 -10.086 1 94.81 138 GLU B C 1
ATOM 2573 O O . GLU B 1 138 ? 19.062 -1.421 -9.664 1 94.81 138 GLU B O 1
ATOM 2578 N N . LYS B 1 139 ? 20.609 -0.189 -10.812 1 96.5 139 LYS B N 1
ATOM 2579 C CA . LYS B 1 139 ? 19.641 0.863 -11.102 1 96.5 139 LYS B CA 1
ATOM 2580 C C . LYS B 1 139 ? 18.469 0.329 -11.938 1 96.5 139 LYS B C 1
ATOM 2582 O O . LYS B 1 139 ? 18.688 -0.401 -12.906 1 96.5 139 LYS B O 1
ATOM 2587 N N . ILE B 1 140 ? 17.266 0.648 -11.5 1 96.81 140 ILE B N 1
ATOM 2588 C CA . ILE B 1 140 ? 16.047 0.306 -12.234 1 96.81 140 ILE B CA 1
ATOM 2589 C C . ILE B 1 140 ? 15.328 1.582 -12.656 1 96.81 140 ILE B C 1
ATOM 2591 O O . ILE B 1 140 ? 14.953 2.4 -11.812 1 96.81 140 ILE B O 1
ATOM 2595 N N . SER B 1 141 ? 15.07 1.729 -13.977 1 97.06 141 SER B N 1
ATOM 2596 C CA . SER B 1 141 ? 14.461 2.951 -14.484 1 97.06 141 SER B CA 1
ATOM 2597 C C . SER B 1 141 ? 13.109 2.664 -15.133 1 97.06 141 SER B C 1
ATOM 2599 O O . SER B 1 141 ? 12.383 3.59 -15.5 1 97.06 141 SER B O 1
ATOM 2601 N N . LYS B 1 142 ? 12.797 1.383 -15.227 1 96.25 142 LYS B N 1
ATOM 2602 C CA . LYS B 1 142 ? 11.484 1.027 -15.766 1 96.25 142 LYS B CA 1
ATOM 2603 C C . LYS B 1 142 ? 10.375 1.329 -14.758 1 96.25 142 LYS B C 1
ATOM 2605 O O . LYS B 1 142 ? 10.609 1.308 -13.547 1 96.25 142 LYS B O 1
ATOM 2610 N N . ASP B 1 143 ? 9.188 1.553 -15.289 1 96.94 143 ASP B N 1
ATOM 2611 C CA . ASP B 1 143 ? 8.086 1.877 -14.391 1 96.94 143 ASP B CA 1
ATOM 2612 C C . ASP B 1 143 ? 7.457 0.61 -13.812 1 96.94 143 ASP B C 1
ATOM 2614 O O . ASP B 1 143 ? 6.543 0.685 -12.992 1 96.94 143 ASP B O 1
ATOM 2618 N N . ASN B 1 144 ? 7.898 -0.561 -14.305 1 97.81 144 ASN B N 1
ATOM 2619 C CA . ASN B 1 144 ? 7.441 -1.852 -13.797 1 97.81 144 ASN B CA 1
ATOM 2620 C C . ASN B 1 144 ? 8.5 -2.932 -13.984 1 97.81 144 ASN B C 1
ATOM 2622 O O . ASN B 1 144 ? 9.359 -2.822 -14.859 1 97.81 144 ASN B O 1
ATOM 2626 N N . PHE B 1 145 ? 8.5 -3.93 -13.148 1 97.5 145 PHE B N 1
ATOM 2627 C CA . PHE B 1 145 ? 9.406 -5.066 -13.273 1 97.5 145 PHE B CA 1
ATOM 2628 C C . PHE B 1 145 ? 8.961 -6.215 -12.375 1 97.5 145 PHE B C 1
ATOM 2630 O O . PHE B 1 145 ? 8.117 -6.027 -11.492 1 97.5 145 PHE B O 1
ATOM 2637 N N . TRP B 1 146 ? 9.445 -7.371 -12.672 1 97.5 146 TRP B N 1
ATOM 2638 C CA . TRP B 1 146 ? 9.297 -8.539 -11.805 1 97.5 146 TRP B CA 1
ATOM 2639 C C . TRP B 1 146 ? 10.586 -8.797 -11.023 1 97.5 146 TRP B C 1
ATOM 2641 O O . TRP B 1 146 ? 11.688 -8.578 -11.531 1 97.5 146 TRP B O 1
ATOM 2651 N N . PHE B 1 147 ? 10.492 -9.133 -9.836 1 98.19 147 PHE B N 1
ATOM 2652 C CA . PHE B 1 147 ? 11.602 -9.562 -8.992 1 98.19 147 PHE B CA 1
ATOM 2653 C C . PHE B 1 147 ? 11.344 -10.945 -8.422 1 98.19 147 PHE B C 1
ATOM 2655 O O . PHE B 1 147 ? 10.438 -11.133 -7.605 1 98.19 147 PHE B O 1
ATOM 2662 N N . ARG B 1 148 ? 12.094 -11.914 -8.797 1 97.5 148 ARG B N 1
ATOM 2663 C CA . ARG B 1 148 ? 11.992 -13.297 -8.328 1 97.5 148 ARG B CA 1
ATOM 2664 C C . ARG B 1 148 ? 13.266 -13.719 -7.598 1 97.5 148 ARG B C 1
ATOM 2666 O O . ARG B 1 148 ? 14.367 -13.633 -8.148 1 97.5 148 ARG B O 1
ATOM 2673 N N . THR B 1 149 ? 13.117 -14.18 -6.445 1 98.38 149 THR B N 1
ATOM 2674 C CA . THR B 1 149 ? 14.281 -14.641 -5.691 1 98.38 149 THR B CA 1
ATOM 2675 C C . THR B 1 149 ? 14.633 -16.078 -6.059 1 98.38 149 THR B C 1
ATOM 2677 O O . THR B 1 149 ? 13.82 -16.781 -6.656 1 98.38 149 THR B O 1
ATOM 2680 N N . GLY B 1 150 ? 15.898 -16.406 -5.699 1 97.38 150 GLY B N 1
ATOM 2681 C CA . GLY B 1 150 ? 16.188 -17.828 -5.637 1 97.38 150 GLY B CA 1
ATOM 2682 C C . GLY B 1 150 ? 15.5 -18.531 -4.48 1 97.38 150 GLY B C 1
ATOM 2683 O O . GLY B 1 150 ? 14.75 -17.906 -3.725 1 97.38 150 GLY B O 1
ATOM 2684 N N . ASP B 1 151 ? 15.766 -19.828 -4.355 1 97.25 151 ASP B N 1
ATOM 2685 C CA . ASP B 1 151 ? 15.227 -20.594 -3.236 1 97.25 151 ASP B CA 1
ATOM 2686 C C . ASP B 1 151 ? 15.82 -20.125 -1.911 1 97.25 151 ASP B C 1
ATOM 2688 O O . ASP B 1 151 ? 17.031 -19.906 -1.81 1 97.25 151 ASP B O 1
ATOM 2692 N N . VAL B 1 152 ? 15.008 -19.938 -0.972 1 97 152 VAL B N 1
ATOM 2693 C CA . VAL B 1 152 ? 15.461 -19.625 0.38 1 97 152 VAL B CA 1
ATOM 2694 C C . VAL B 1 152 ? 14.984 -20.703 1.348 1 97 152 VAL B C 1
ATOM 2696 O O . VAL B 1 152 ? 13.82 -21.109 1.305 1 97 152 VAL B O 1
ATOM 2699 N N . LYS B 1 153 ? 15.891 -21.172 2.086 1 96.62 153 LYS B N 1
ATOM 2700 C CA . LYS B 1 153 ? 15.539 -22.094 3.168 1 96.62 153 LYS B CA 1
ATOM 2701 C C . LYS B 1 153 ? 15.273 -21.328 4.465 1 96.62 153 LYS B C 1
ATOM 2703 O O . LYS B 1 153 ? 16.094 -20.531 4.898 1 96.62 153 LYS B O 1
ATOM 2708 N N . TYR B 1 154 ? 14.148 -21.562 5.016 1 96.75 154 TYR B N 1
ATOM 2709 C CA . TYR B 1 154 ? 13.75 -20.828 6.215 1 96.75 154 TYR B CA 1
ATOM 2710 C C . TYR B 1 154 ? 13 -21.734 7.184 1 96.75 154 TYR B C 1
ATOM 2712 O O . TYR B 1 154 ? 12.117 -22.5 6.773 1 96.75 154 TYR B O 1
ATOM 2720 N N . ASN B 1 155 ? 13.383 -21.641 8.445 1 95.31 155 ASN B N 1
ATOM 2721 C CA . ASN B 1 155 ? 12.703 -22.406 9.492 1 95.31 155 ASN B CA 1
ATOM 2722 C C . ASN B 1 155 ? 11.719 -21.531 10.266 1 95.31 155 ASN B C 1
ATOM 2724 O O . ASN B 1 155 ? 12.133 -20.578 10.938 1 95.31 155 ASN B O 1
ATOM 2728 N N . PHE B 1 156 ? 10.445 -21.859 10.195 1 96.62 156 PHE B N 1
ATOM 2729 C CA . PHE B 1 156 ? 9.43 -21.141 10.961 1 96.62 156 PHE B CA 1
ATOM 2730 C C . PHE B 1 156 ? 9.312 -21.719 12.367 1 96.62 156 PHE B C 1
ATOM 2732 O O . PHE B 1 156 ? 8.289 -22.312 12.719 1 96.62 156 PHE B O 1
ATOM 2739 N N . ASP B 1 157 ? 10.242 -21.375 13.203 1 95.19 157 ASP B N 1
ATOM 2740 C CA . ASP B 1 157 ? 10.43 -22.031 14.492 1 95.19 157 ASP B CA 1
ATOM 2741 C C . ASP B 1 157 ? 9.453 -21.5 15.531 1 95.19 157 ASP B C 1
ATOM 2743 O O . ASP B 1 157 ? 9.055 -22.203 16.453 1 95.19 157 ASP B O 1
ATOM 2747 N N . GLN B 1 158 ? 9.125 -20.266 15.398 1 95.81 158 GLN B N 1
ATOM 2748 C CA . GLN B 1 158 ? 8.258 -19.609 16.375 1 95.81 158 GLN B CA 1
ATOM 2749 C C . GLN B 1 158 ? 6.848 -19.438 15.836 1 95.81 158 GLN B C 1
ATOM 2751 O O . GLN B 1 158 ? 6.664 -19.125 14.656 1 95.81 158 GLN B O 1
ATOM 2756 N N . ALA B 1 159 ? 5.902 -19.656 16.719 1 97.19 159 ALA B N 1
ATOM 2757 C CA . ALA B 1 159 ? 4.543 -19.266 16.344 1 97.19 159 ALA B CA 1
ATOM 2758 C C . ALA B 1 159 ? 4.398 -17.75 16.297 1 97.19 159 ALA B C 1
ATOM 2760 O O . ALA B 1 159 ? 5.016 -17.031 17.094 1 97.19 159 ALA B O 1
ATOM 2761 N N . GLY B 1 160 ? 3.629 -17.344 15.312 1 97.62 160 GLY B N 1
ATOM 2762 C CA . GLY B 1 160 ? 3.395 -15.906 15.211 1 97.62 160 GLY B CA 1
ATOM 2763 C C . GLY B 1 160 ? 3.463 -15.391 13.789 1 97.62 160 GLY B C 1
ATOM 2764 O O . GLY B 1 160 ? 3.336 -16.156 12.836 1 97.62 160 GLY B O 1
ATOM 2765 N N . LYS B 1 161 ? 3.57 -14.094 13.695 1 98 161 LYS B N 1
ATOM 2766 C CA . LYS B 1 161 ? 3.529 -13.43 12.398 1 98 161 LYS B CA 1
ATOM 2767 C C . LYS B 1 161 ? 4.938 -13.18 11.867 1 98 161 LYS B C 1
ATOM 2769 O O . LYS B 1 161 ? 5.789 -12.641 12.578 1 98 161 LYS B O 1
ATOM 2774 N N . TYR B 1 162 ? 5.176 -13.68 10.719 1 98.31 162 TYR B N 1
ATOM 2775 C CA . TYR B 1 162 ? 6.383 -13.391 9.953 1 98.31 162 TYR B CA 1
ATOM 2776 C C . TYR B 1 162 ? 6.102 -12.375 8.852 1 98.31 162 TYR B C 1
ATOM 2778 O O . TYR B 1 162 ? 5.07 -12.453 8.18 1 98.31 162 TYR B O 1
ATOM 2786 N N . ALA B 1 163 ? 6.98 -11.414 8.672 1 98.62 163 ALA B N 1
ATOM 2787 C CA . ALA B 1 163 ? 6.77 -10.359 7.684 1 98.62 163 ALA B CA 1
ATOM 2788 C C . ALA B 1 163 ? 7.797 -10.453 6.559 1 98.62 163 ALA B C 1
ATOM 2790 O O . ALA B 1 163 ? 9 -10.359 6.801 1 98.62 163 ALA B O 1
ATOM 2791 N N . VAL B 1 164 ? 7.332 -10.734 5.355 1 98.81 164 VAL B N 1
ATOM 2792 C CA . VAL B 1 164 ? 8.156 -10.594 4.156 1 98.81 164 VAL B CA 1
ATOM 2793 C C . VAL B 1 164 ? 8.07 -9.156 3.637 1 98.81 164 VAL B C 1
ATOM 2795 O O . VAL B 1 164 ? 6.988 -8.688 3.279 1 98.81 164 VAL B O 1
ATOM 2798 N N . CYS B 1 165 ? 9.195 -8.445 3.598 1 98.94 165 CYS B N 1
ATOM 2799 C CA . CYS B 1 165 ? 9.219 -7.016 3.324 1 98.94 165 CYS B CA 1
ATOM 2800 C C . CYS B 1 165 ? 10.016 -6.715 2.061 1 98.94 165 CYS B C 1
ATOM 2802 O O . CYS B 1 165 ? 11.094 -7.277 1.851 1 98.94 165 CYS B O 1
ATOM 2804 N N . PHE B 1 166 ? 9.492 -5.902 1.218 1 98.94 166 PHE B N 1
ATOM 2805 C CA . PHE B 1 166 ? 10.164 -5.398 0.028 1 98.94 166 PHE B CA 1
ATOM 2806 C C . PHE B 1 166 ? 10.625 -3.959 0.235 1 98.94 166 PHE B C 1
ATOM 2808 O O . PHE B 1 166 ? 9.82 -3.084 0.552 1 98.94 166 PHE B O 1
ATOM 2815 N N . TYR B 1 167 ? 11.914 -3.689 0.085 1 98.88 167 TYR B N 1
ATOM 2816 C CA . TYR B 1 167 ? 12.516 -2.379 0.314 1 98.88 167 TYR B CA 1
ATOM 2817 C C . TYR B 1 167 ? 13.086 -1.808 -0.977 1 98.88 167 TYR B C 1
ATOM 2819 O O . TYR B 1 167 ? 13.461 -2.557 -1.882 1 98.88 167 TYR B O 1
ATOM 2827 N N . MET B 1 168 ? 13.172 -0.491 -1.036 1 98.69 168 MET B N 1
ATOM 2828 C CA . MET B 1 168 ? 13.828 0.221 -2.133 1 98.69 168 MET B CA 1
ATOM 2829 C C . MET B 1 168 ? 14.719 1.334 -1.604 1 98.69 168 MET B C 1
ATOM 2831 O O . MET B 1 168 ? 14.469 1.878 -0.526 1 98.69 168 MET B O 1
ATOM 2835 N N . LYS B 1 169 ? 15.703 1.6 -2.359 1 98.19 169 LYS B N 1
ATOM 2836 C CA . LYS B 1 169 ? 16.5 2.814 -2.221 1 98.19 169 LYS B CA 1
ATOM 2837 C C . LYS B 1 169 ? 16.344 3.719 -3.438 1 98.19 169 LYS B C 1
ATOM 2839 O O . LYS B 1 169 ? 16.422 3.256 -4.578 1 98.19 169 LYS B O 1
ATOM 2844 N N . LEU B 1 170 ? 16.156 4.977 -3.148 1 97.06 170 LEU B N 1
ATOM 2845 C CA . LEU B 1 170 ? 16.109 5.918 -4.262 1 97.06 170 LEU B CA 1
ATOM 2846 C C . LEU B 1 170 ? 17.516 6.191 -4.793 1 97.06 170 LEU B C 1
ATOM 2848 O O . LEU B 1 170 ? 17.719 6.227 -6.008 1 97.06 170 LEU B O 1
ATOM 2852 N N . ASN B 1 171 ? 18.391 6.441 -3.861 1 96.62 171 ASN B N 1
ATOM 2853 C CA . ASN B 1 171 ? 19.812 6.566 -4.16 1 96.62 171 ASN B CA 1
ATOM 2854 C C . ASN B 1 171 ? 20.641 5.539 -3.387 1 96.62 171 ASN B C 1
ATOM 2856 O O . ASN B 1 171 ? 20.219 5.078 -2.322 1 96.62 171 ASN B O 1
ATOM 2860 N N . ALA B 1 172 ? 21.797 5.246 -3.873 1 95.44 172 ALA B N 1
ATOM 2861 C CA . ALA B 1 172 ? 22.625 4.195 -3.303 1 95.44 172 ALA B CA 1
ATOM 2862 C C . ALA B 1 172 ? 22.922 4.469 -1.831 1 95.44 172 ALA B C 1
ATOM 2864 O O . ALA B 1 172 ? 23.016 3.539 -1.027 1 95.44 172 ALA B O 1
ATOM 2865 N N . SER B 1 173 ? 23.062 5.695 -1.466 1 96.06 173 SER B N 1
ATOM 2866 C CA . SER B 1 173 ? 23.484 6.066 -0.118 1 96.06 173 SER B CA 1
ATOM 2867 C C . SER B 1 173 ? 22.281 6.199 0.816 1 96.06 173 SER B C 1
ATOM 2869 O O . SER B 1 173 ? 22.453 6.383 2.023 1 96.06 173 SER B O 1
ATOM 2871 N N . ASP B 1 174 ? 21.047 6.102 0.28 1 96.44 174 ASP B N 1
ATOM 2872 C CA . ASP B 1 174 ? 19.859 6.297 1.087 1 96.44 174 ASP B CA 1
ATOM 2873 C C . ASP B 1 174 ? 19.594 5.09 1.986 1 96.44 174 ASP B C 1
ATOM 2875 O O . ASP B 1 174 ? 20.141 4.008 1.76 1 96.44 174 ASP B O 1
ATOM 2879 N N . ASP B 1 175 ? 18.781 5.309 3.023 1 96.25 175 ASP B N 1
ATOM 2880 C CA . ASP B 1 175 ? 18.266 4.199 3.822 1 96.25 175 ASP B CA 1
ATOM 2881 C C . ASP B 1 175 ? 17.219 3.406 3.051 1 96.25 175 ASP B C 1
ATOM 2883 O O . ASP B 1 175 ? 16.547 3.945 2.164 1 96.25 175 ASP B O 1
ATOM 2887 N N . TRP B 1 176 ? 17.141 2.096 3.404 1 97.88 176 TRP B N 1
ATOM 2888 C CA . TRP B 1 176 ? 16.078 1.252 2.854 1 97.88 176 TRP B CA 1
ATOM 2889 C C . TRP B 1 176 ? 14.703 1.753 3.285 1 97.88 176 TRP B C 1
ATOM 2891 O O . TRP B 1 176 ? 14.492 2.072 4.457 1 97.88 176 TRP B O 1
ATOM 2901 N N . LYS B 1 177 ? 13.805 1.896 2.32 1 98.12 177 LYS B N 1
ATOM 2902 C CA . LYS B 1 177 ? 12.422 2.271 2.602 1 98.12 177 LYS B CA 1
ATOM 2903 C C . LYS B 1 177 ? 11.469 1.118 2.311 1 98.12 177 LYS B C 1
ATOM 2905 O O . LYS B 1 177 ? 11.547 0.491 1.251 1 98.12 177 LYS B O 1
ATOM 2910 N N . LEU B 1 178 ? 10.633 0.788 3.24 1 98.56 178 LEU B N 1
ATOM 2911 C CA . LEU B 1 178 ? 9.648 -0.279 3.078 1 98.56 178 LEU B CA 1
ATOM 2912 C C . LEU B 1 178 ? 8.539 0.144 2.121 1 98.56 178 LEU B C 1
ATOM 2914 O O . LEU B 1 178 ? 7.902 1.181 2.322 1 98.56 178 LEU B O 1
ATOM 2918 N N . VAL B 1 179 ? 8.297 -0.689 1.043 1 98.75 179 VAL B N 1
ATOM 2919 C CA . VAL B 1 179 ? 7.293 -0.28 0.068 1 98.75 179 VAL B CA 1
ATOM 2920 C C . VAL B 1 179 ? 6.242 -1.379 -0.084 1 98.75 179 VAL B C 1
ATOM 2922 O O . VAL B 1 179 ? 5.262 -1.213 -0.814 1 98.75 179 VAL B O 1
ATOM 2925 N N . SER B 1 180 ? 6.41 -2.492 0.57 1 98.88 180 SER B N 1
ATOM 2926 C CA . SER B 1 180 ? 5.41 -3.557 0.612 1 98.88 180 SER B CA 1
ATOM 2927 C C . SER B 1 180 ? 5.719 -4.559 1.719 1 98.88 180 SER B C 1
ATOM 2929 O O . SER B 1 180 ? 6.883 -4.809 2.031 1 98.88 180 SER B O 1
ATOM 2931 N N . GLU B 1 181 ? 4.707 -5.145 2.266 1 98.81 181 GLU B N 1
ATOM 2932 C CA . GLU B 1 181 ? 4.82 -6.141 3.326 1 98.81 181 GLU B CA 1
ATOM 2933 C C . GLU B 1 181 ? 3.775 -7.242 3.156 1 98.81 181 GLU B C 1
ATOM 2935 O O . GLU B 1 181 ? 2.613 -6.961 2.854 1 98.81 181 GLU B O 1
ATOM 2940 N N . LYS B 1 182 ? 4.207 -8.477 3.195 1 98.75 182 LYS B N 1
ATOM 2941 C CA . LYS B 1 182 ? 3.336 -9.648 3.258 1 98.75 182 LYS B CA 1
ATOM 2942 C C . LYS B 1 182 ? 3.529 -10.406 4.566 1 98.75 182 LYS B C 1
ATOM 2944 O O . LYS B 1 182 ? 4.645 -10.812 4.895 1 98.75 182 LYS B O 1
ATOM 2949 N N . VAL B 1 183 ? 2.453 -10.602 5.242 1 98.44 183 VAL B N 1
ATOM 2950 C CA . VAL B 1 183 ? 2.531 -11.273 6.535 1 98.44 183 VAL B CA 1
ATOM 2951 C C . VAL B 1 183 ? 2.043 -12.719 6.398 1 98.44 183 VAL B C 1
ATOM 2953 O O . VAL B 1 183 ? 1.012 -12.969 5.773 1 98.44 183 VAL B O 1
ATOM 2956 N N . ILE B 1 184 ? 2.754 -13.578 6.898 1 95.69 184 ILE B N 1
ATOM 2957 C CA . ILE B 1 184 ? 2.396 -14.992 6.992 1 95.69 184 ILE B CA 1
ATOM 2958 C C . ILE B 1 184 ? 2.355 -15.414 8.461 1 95.69 184 ILE B C 1
ATOM 2960 O O . ILE B 1 184 ? 3.193 -14.984 9.258 1 95.69 184 ILE B O 1
ATOM 2964 N N . THR B 1 185 ? 1.415 -16.188 8.789 1 97.38 185 THR B N 1
ATOM 2965 C CA . THR B 1 185 ? 1.271 -16.625 10.172 1 97.38 185 THR B CA 1
ATOM 2966 C C . THR B 1 185 ? 1.706 -18.078 10.32 1 97.38 185 THR B C 1
ATOM 2968 O O . THR B 1 185 ? 1.322 -18.938 9.523 1 97.38 185 THR B O 1
ATOM 2971 N N . ALA B 1 186 ? 2.582 -18.328 11.266 1 96.44 186 ALA B N 1
ATOM 2972 C CA . ALA B 1 186 ? 2.943 -19.688 11.664 1 96.44 186 ALA B CA 1
ATOM 2973 C C . ALA B 1 186 ? 2.174 -20.125 12.906 1 96.44 186 ALA B C 1
ATOM 2975 O O . ALA B 1 186 ? 2.188 -19.422 13.93 1 96.44 186 ALA B O 1
ATOM 2976 N N . GLN B 1 187 ? 1.478 -21.234 12.742 1 94.19 187 GLN B N 1
ATOM 2977 C CA . GLN B 1 187 ? 0.701 -21.734 13.867 1 94.19 187 GLN B CA 1
ATOM 2978 C C . GLN B 1 187 ? 1.096 -23.172 14.211 1 94.19 187 GLN B C 1
ATOM 2980 O O . GLN B 1 187 ? 1.546 -23.922 13.336 1 94.19 187 GLN B O 1
#